Protein AF-A0A929BTU4-F1 (afdb_monomer)

Structure (mmCIF, N/CA/C/O backbone):
data_AF-A0A929BTU4-F1
#
_entry.id   AF-A0A929BTU4-F1
#
loop_
_atom_site.group_PDB
_atom_site.id
_atom_site.type_symbol
_atom_site.label_atom_id
_atom_site.label_alt_id
_at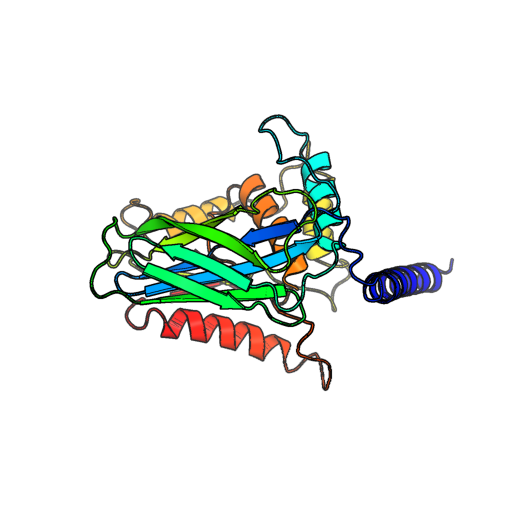om_site.label_comp_id
_atom_site.label_asym_id
_atom_site.label_entity_id
_atom_site.label_seq_id
_atom_site.pdbx_PDB_ins_code
_atom_site.Cartn_x
_atom_site.Cartn_y
_atom_site.Cartn_z
_atom_site.occupancy
_atom_site.B_iso_or_equiv
_atom_site.auth_seq_id
_atom_site.auth_comp_id
_atom_site.auth_asym_id
_atom_site.auth_atom_id
_atom_site.pdbx_PDB_model_num
ATOM 1 N N . MET A 1 1 ? -11.905 -39.394 -21.118 1.00 39.94 1 MET A N 1
ATOM 2 C CA . MET A 1 1 ? -11.185 -38.428 -21.973 1.00 39.94 1 MET A CA 1
ATOM 3 C C . MET A 1 1 ? -10.274 -37.599 -21.092 1.00 39.94 1 MET A C 1
ATOM 5 O O . MET A 1 1 ? -10.611 -37.348 -19.943 1.00 39.94 1 MET A O 1
ATOM 9 N N . ASP A 1 2 ? -9.083 -37.327 -21.602 1.00 37.84 2 ASP A N 1
ATOM 10 C CA . ASP A 1 2 ? -7.831 -37.136 -20.867 1.00 37.84 2 ASP A CA 1
ATOM 11 C C . ASP A 1 2 ? -7.658 -35.695 -20.347 1.00 37.84 2 ASP A C 1
ATOM 13 O O . ASP A 1 2 ? -6.734 -34.974 -20.719 1.00 37.84 2 ASP A O 1
ATOM 17 N N . TRP A 1 3 ? -8.584 -35.278 -19.476 1.00 34.56 3 TRP A N 1
ATOM 18 C CA . TRP A 1 3 ? -8.618 -33.967 -18.805 1.00 34.56 3 TRP A CA 1
ATOM 19 C C . TRP A 1 3 ? -7.287 -33.637 -18.115 1.00 34.56 3 TRP A C 1
ATOM 21 O O . TRP A 1 3 ? -6.888 -32.479 -18.039 1.00 34.56 3 TRP A O 1
ATOM 31 N N . GLN A 1 4 ? -6.569 -34.656 -17.622 1.00 32.44 4 GLN A N 1
ATOM 32 C CA . GLN A 1 4 ? -5.323 -34.463 -16.876 1.00 32.44 4 GLN A CA 1
ATOM 33 C C . GLN A 1 4 ? -4.203 -34.000 -17.810 1.00 32.44 4 GLN A C 1
ATOM 35 O O . GLN A 1 4 ? -3.362 -33.203 -17.402 1.00 32.44 4 GLN A O 1
ATOM 40 N N . ARG A 1 5 ? -4.234 -34.416 -19.084 1.00 33.44 5 ARG A N 1
ATOM 41 C CA . ARG A 1 5 ? -3.307 -33.936 -20.115 1.00 33.44 5 ARG A CA 1
ATOM 42 C C . ARG A 1 5 ? -3.679 -32.563 -20.665 1.00 33.44 5 ARG A C 1
ATOM 44 O O . ARG A 1 5 ? -2.774 -31.834 -21.050 1.00 33.44 5 ARG A O 1
ATOM 51 N N . GLU A 1 6 ? -4.955 -32.185 -20.695 1.00 35.09 6 GLU A N 1
ATOM 52 C CA . GLU A 1 6 ? -5.368 -30.814 -21.049 1.00 35.09 6 GLU A CA 1
ATOM 53 C C . GLU A 1 6 ? -5.000 -29.811 -19.952 1.00 35.09 6 GLU A C 1
ATOM 55 O O . GLU A 1 6 ? -4.456 -28.752 -20.256 1.00 35.09 6 GLU A O 1
ATOM 60 N N . VAL A 1 7 ? -5.191 -30.174 -18.680 1.00 32.91 7 VAL A N 1
ATOM 61 C CA . VAL A 1 7 ? -4.788 -29.353 -17.527 1.00 32.91 7 VAL A CA 1
ATOM 62 C C . VAL A 1 7 ? -3.263 -29.252 -17.420 1.00 32.91 7 VAL A C 1
ATOM 64 O O . VAL A 1 7 ? -2.762 -28.149 -17.240 1.00 32.91 7 VAL A O 1
ATOM 67 N N . ALA A 1 8 ? -2.520 -30.348 -17.624 1.00 31.20 8 ALA A N 1
ATOM 68 C CA . ALA A 1 8 ? -1.053 -30.326 -17.632 1.00 31.20 8 ALA A CA 1
ATOM 69 C C . ALA A 1 8 ? -0.465 -29.525 -18.811 1.00 31.20 8 ALA A C 1
ATOM 71 O O . ALA A 1 8 ? 0.562 -28.868 -18.660 1.00 31.20 8 ALA A O 1
ATOM 72 N N . ARG A 1 9 ? -1.116 -29.535 -19.985 1.00 29.97 9 ARG A N 1
ATOM 73 C CA . ARG A 1 9 ? -0.728 -28.673 -21.116 1.00 29.97 9 ARG A CA 1
ATOM 74 C C . ARG A 1 9 ? -1.028 -27.202 -20.850 1.00 29.97 9 ARG A C 1
ATOM 76 O O . ARG A 1 9 ? -0.273 -26.361 -21.311 1.00 29.97 9 ARG A O 1
ATOM 83 N N . LEU A 1 10 ? -2.097 -26.889 -20.119 1.00 34.00 10 LEU A N 1
ATOM 84 C CA . LEU A 1 10 ? -2.449 -25.519 -19.736 1.00 34.00 10 LEU A CA 1
ATOM 85 C C . LEU A 1 10 ? -1.534 -24.969 -18.635 1.00 34.00 10 LEU A C 1
ATOM 87 O O . LEU A 1 10 ? -1.164 -23.804 -18.708 1.00 34.00 10 LEU A O 1
ATOM 91 N N . THR A 1 11 ? -1.122 -25.785 -17.660 1.00 30.11 11 THR A N 1
ATOM 92 C CA . THR A 1 11 ? -0.131 -25.376 -16.648 1.00 30.11 11 THR A CA 1
ATOM 93 C C . THR A 1 11 ? 1.252 -25.195 -17.260 1.00 30.11 11 THR A C 1
ATOM 95 O O . THR A 1 11 ? 1.875 -24.173 -17.001 1.00 30.11 11 THR A O 1
ATOM 98 N N . HIS A 1 12 ? 1.682 -26.100 -18.148 1.00 30.94 12 HIS A N 1
ATOM 99 C CA . HIS A 1 12 ? 2.914 -25.904 -18.915 1.00 30.94 12 HIS A CA 1
ATOM 100 C C . HIS A 1 12 ? 2.821 -24.716 -19.871 1.00 30.94 12 HIS A C 1
ATOM 102 O O . HIS A 1 12 ? 3.800 -24.006 -20.011 1.00 30.94 12 HIS A O 1
ATOM 108 N N . ALA A 1 13 ? 1.666 -24.444 -20.484 1.00 35.12 13 ALA A N 1
ATOM 109 C CA . ALA A 1 13 ? 1.504 -23.265 -21.331 1.00 35.12 13 ALA A CA 1
ATOM 110 C C . ALA A 1 13 ? 1.591 -21.968 -20.521 1.00 35.12 13 ALA A C 1
ATOM 112 O O . ALA A 1 13 ? 2.191 -21.016 -20.992 1.00 35.12 13 ALA A O 1
ATOM 113 N N . VAL A 1 14 ? 1.033 -21.918 -19.307 1.00 36.78 14 VAL A N 1
ATOM 114 C CA . VAL A 1 14 ? 1.149 -20.742 -18.432 1.00 36.78 14 VAL A CA 1
ATOM 115 C C . VAL A 1 14 ? 2.584 -20.596 -17.921 1.00 36.78 14 VAL A C 1
ATOM 117 O O . VAL A 1 14 ? 3.138 -19.516 -18.062 1.00 36.78 14 VAL A O 1
ATOM 120 N N . GLU A 1 15 ? 3.232 -21.657 -17.434 1.00 33.44 15 GLU A N 1
ATOM 121 C CA . GLU A 1 15 ? 4.648 -21.610 -17.026 1.00 33.44 15 GLU A CA 1
ATOM 122 C C . GLU A 1 15 ? 5.591 -21.267 -18.196 1.00 33.44 15 GLU A C 1
ATOM 124 O O . GLU A 1 15 ? 6.471 -20.431 -18.032 1.00 33.44 15 GLU A O 1
ATOM 129 N N . GLU A 1 16 ? 5.371 -21.805 -19.401 1.00 34.97 16 GLU A N 1
ATOM 130 C CA . GLU A 1 16 ? 6.142 -21.452 -20.604 1.00 34.97 16 GLU A CA 1
ATOM 131 C C . GLU A 1 16 ? 5.860 -20.023 -21.083 1.00 34.97 16 GLU A C 1
ATOM 133 O O . GLU A 1 16 ? 6.760 -19.372 -21.608 1.00 34.97 16 GLU A O 1
ATOM 138 N N . ILE A 1 17 ? 4.638 -19.505 -20.917 1.00 39.44 17 ILE A N 1
ATOM 139 C CA . ILE A 1 17 ? 4.317 -18.096 -21.186 1.00 39.44 17 ILE A CA 1
ATOM 140 C C . ILE A 1 17 ? 5.054 -17.206 -20.174 1.00 39.44 17 ILE A C 1
ATOM 142 O O . ILE A 1 17 ? 5.719 -16.260 -20.587 1.00 39.44 17 ILE A O 1
ATOM 146 N N . PHE A 1 18 ? 5.033 -17.552 -18.885 1.00 36.84 18 PHE A N 1
ATOM 147 C CA . PHE A 1 18 ? 5.757 -16.847 -17.822 1.00 36.84 18 PHE A CA 1
ATOM 148 C C . PHE A 1 18 ? 7.281 -16.851 -18.038 1.00 36.84 18 PHE A C 1
ATOM 150 O O . PHE A 1 18 ? 7.910 -15.793 -17.984 1.00 36.84 18 PHE A O 1
ATOM 157 N N . ASP A 1 19 ? 7.879 -18.002 -18.353 1.00 35.59 19 ASP A N 1
ATOM 158 C CA . ASP A 1 19 ? 9.324 -18.121 -18.590 1.00 35.59 19 ASP A CA 1
ATOM 159 C C . ASP A 1 19 ? 9.765 -17.421 -19.885 1.00 35.59 19 ASP A C 1
ATOM 161 O O . ASP A 1 19 ? 10.875 -16.893 -19.967 1.00 35.59 19 ASP A O 1
ATOM 165 N N . ARG A 1 20 ? 8.897 -17.358 -20.904 1.00 37.28 20 ARG A N 1
ATOM 166 C CA . ARG A 1 20 ? 9.196 -16.690 -22.182 1.00 37.28 20 ARG A CA 1
ATOM 167 C C . ARG A 1 20 ? 8.993 -15.173 -22.129 1.00 37.28 20 ARG A C 1
ATOM 169 O O . ARG A 1 20 ? 9.625 -14.466 -22.914 1.00 37.28 20 ARG A O 1
ATOM 176 N N . ILE A 1 21 ? 8.152 -14.681 -21.217 1.00 43.28 21 ILE A N 1
ATOM 177 C CA . ILE A 1 21 ? 7.975 -13.250 -20.920 1.00 43.28 21 ILE A CA 1
ATOM 178 C C . ILE A 1 21 ? 9.173 -12.725 -20.115 1.00 43.28 21 ILE A C 1
ATOM 180 O O . ILE A 1 21 ? 9.736 -11.695 -20.471 1.00 43.28 21 ILE A O 1
ATOM 184 N N . LYS A 1 22 ? 9.662 -13.491 -19.129 1.00 40.97 22 LYS A N 1
ATOM 185 C CA . LYS A 1 22 ? 10.739 -13.086 -18.203 1.00 40.97 22 LYS A CA 1
ATOM 186 C C . LYS A 1 22 ? 12.104 -12.781 -18.853 1.00 40.97 22 LYS A C 1
ATOM 188 O O . LYS A 1 22 ? 12.965 -12.183 -18.217 1.00 40.97 22 LYS A O 1
ATOM 193 N N . TYR A 1 23 ? 12.321 -13.184 -20.109 1.00 37.66 23 TYR A N 1
ATOM 194 C CA . TYR A 1 23 ? 13.585 -12.998 -20.841 1.00 37.66 23 TYR A CA 1
ATOM 195 C C . TYR A 1 23 ? 13.480 -12.076 -22.065 1.00 37.66 23 TYR A C 1
ATOM 197 O O . TYR A 1 23 ? 14.334 -12.126 -22.957 1.00 37.66 23 TYR A O 1
ATOM 205 N N . ARG A 1 24 ? 12.466 -11.206 -22.136 1.00 44.03 24 ARG A N 1
ATOM 206 C CA . ARG A 1 24 ? 12.510 -10.090 -23.085 1.00 44.03 24 ARG A CA 1
ATOM 207 C C . ARG A 1 24 ? 13.392 -8.983 -22.520 1.00 44.03 24 ARG A C 1
ATOM 209 O O . ARG A 1 24 ? 13.097 -8.396 -21.492 1.00 44.03 24 ARG A O 1
ATOM 216 N N . GLN A 1 25 ? 14.507 -8.720 -23.202 1.00 42.78 25 GLN A N 1
ATOM 217 C CA . GLN A 1 25 ? 15.313 -7.536 -22.924 1.00 42.78 25 GLN A CA 1
ATOM 218 C C . GLN A 1 25 ? 14.436 -6.287 -23.067 1.00 42.78 25 GLN A C 1
ATOM 220 O O . GLN A 1 25 ? 13.762 -6.134 -24.090 1.00 42.78 25 GLN A O 1
ATOM 225 N N . VAL A 1 26 ? 14.495 -5.421 -22.050 1.00 47.78 26 VAL A N 1
ATOM 226 C CA . VAL A 1 26 ? 14.033 -4.027 -22.072 1.00 47.78 26 VAL A CA 1
ATOM 227 C C . VAL A 1 26 ? 14.576 -3.388 -23.345 1.00 47.78 26 VAL A C 1
ATOM 229 O O . VAL A 1 26 ? 15.759 -3.060 -23.457 1.00 47.78 26 VAL A O 1
ATOM 232 N N . ASN A 1 27 ? 13.719 -3.271 -24.350 1.00 51.19 27 ASN A N 1
ATOM 233 C CA . ASN A 1 27 ? 14.018 -2.519 -25.552 1.00 51.19 27 ASN A CA 1
ATOM 234 C C . ASN A 1 27 ? 13.408 -1.149 -25.290 1.00 51.19 27 ASN A C 1
ATOM 236 O O . ASN A 1 27 ? 12.187 -1.035 -25.302 1.00 51.19 27 ASN A O 1
ATOM 240 N N . GLY A 1 28 ? 14.248 -0.137 -25.037 1.00 54.25 28 GLY A N 1
ATOM 241 C CA . GLY A 1 28 ? 13.879 1.225 -24.605 1.00 54.25 28 GLY A CA 1
ATOM 242 C C . GLY A 1 28 ? 13.034 2.061 -25.584 1.00 54.25 28 GLY A C 1
ATOM 243 O O . GLY A 1 28 ? 13.208 3.275 -25.688 1.00 54.25 28 GLY A O 1
ATOM 244 N N . THR A 1 29 ? 12.151 1.416 -26.343 1.00 60.34 29 THR A N 1
ATOM 245 C CA . THR A 1 29 ? 11.174 1.986 -27.266 1.00 60.34 29 THR A CA 1
ATOM 246 C C . THR A 1 29 ? 9.752 1.990 -26.707 1.00 60.34 29 THR A C 1
ATOM 248 O O . THR A 1 29 ? 8.900 2.662 -27.288 1.00 60.34 29 THR A O 1
ATOM 251 N N . LYS A 1 30 ? 9.468 1.267 -25.614 1.00 71.00 30 LYS A N 1
ATOM 252 C CA . LYS A 1 30 ? 8.146 1.290 -24.974 1.00 71.00 30 LYS A CA 1
ATOM 253 C C . LYS A 1 30 ? 8.018 2.468 -23.992 1.00 71.00 30 LYS A C 1
ATOM 255 O O . LYS A 1 30 ? 9.013 2.826 -23.358 1.00 71.00 30 LYS A O 1
ATOM 260 N N . PRO A 1 31 ? 6.829 3.096 -23.876 1.00 79.06 31 PRO A N 1
ATOM 261 C CA . PRO A 1 31 ? 6.578 4.097 -22.840 1.00 79.06 31 PRO A CA 1
ATOM 262 C C . PRO A 1 31 ? 6.775 3.483 -21.451 1.00 79.06 31 PRO A C 1
ATOM 264 O O . PRO A 1 31 ? 6.679 2.273 -21.293 1.00 79.06 31 PRO A O 1
ATOM 267 N N . LEU A 1 32 ? 7.070 4.299 -20.442 1.00 85.62 32 LEU A N 1
ATOM 268 C CA . LEU A 1 32 ? 7.258 3.840 -19.063 1.00 85.62 32 LEU A CA 1
ATOM 269 C C . LEU A 1 32 ? 6.134 4.385 -18.188 1.00 85.62 32 LEU A C 1
ATOM 271 O O . LEU A 1 32 ? 5.620 5.475 -18.437 1.00 85.62 32 LEU A O 1
ATOM 275 N N . THR A 1 33 ? 5.765 3.645 -17.148 1.00 87.75 33 THR A N 1
ATOM 276 C CA . THR A 1 33 ? 4.729 4.060 -16.202 1.00 87.75 33 THR A CA 1
ATOM 277 C C . THR A 1 33 ? 5.140 3.778 -14.763 1.00 87.75 33 THR A C 1
ATOM 279 O O . THR A 1 33 ? 5.855 2.816 -14.482 1.00 87.75 33 THR A O 1
ATOM 282 N N . ILE A 1 34 ? 4.677 4.631 -13.848 1.00 89.94 34 ILE A N 1
ATOM 283 C CA . ILE A 1 34 ? 4.788 4.431 -12.404 1.00 89.94 34 ILE A CA 1
ATOM 284 C C . ILE A 1 34 ? 3.408 4.003 -11.906 1.00 89.94 34 ILE A C 1
ATOM 286 O O . ILE A 1 34 ? 2.436 4.742 -12.060 1.00 89.94 34 ILE A O 1
ATOM 290 N N . ILE A 1 35 ? 3.331 2.832 -11.279 1.00 89.31 35 ILE A N 1
ATOM 291 C CA . ILE A 1 35 ? 2.129 2.320 -10.621 1.00 89.31 35 ILE A CA 1
ATOM 292 C C . ILE A 1 35 ? 2.320 2.456 -9.109 1.00 89.31 35 ILE A C 1
ATOM 294 O O . ILE A 1 35 ? 2.969 1.607 -8.493 1.00 89.31 35 ILE A O 1
ATOM 298 N N . PRO A 1 36 ? 1.799 3.523 -8.482 1.00 92.31 36 PRO A N 1
ATOM 299 C CA . PRO A 1 36 ? 1.784 3.615 -7.035 1.00 92.31 36 PRO A CA 1
ATOM 300 C C . PRO A 1 36 ? 0.722 2.686 -6.448 1.00 92.31 36 PRO A C 1
ATOM 302 O O . PRO A 1 36 ? -0.425 2.653 -6.896 1.00 92.31 36 PRO A O 1
ATOM 305 N N . TYR A 1 37 ? 1.094 1.981 -5.390 1.00 92.50 37 TYR A N 1
ATOM 306 C CA . TYR A 1 37 ? 0.158 1.265 -4.539 1.00 92.50 37 TYR A CA 1
ATOM 307 C C . TYR A 1 37 ? -0.307 2.180 -3.412 1.00 92.50 37 TYR A C 1
ATOM 309 O O . TYR A 1 37 ? 0.378 3.128 -3.035 1.00 92.50 37 TYR A O 1
ATOM 317 N N . LEU A 1 38 ? -1.477 1.887 -2.853 1.00 94.69 38 LEU A N 1
ATOM 318 C CA . LEU A 1 38 ? -1.969 2.591 -1.680 1.00 94.69 38 LEU A CA 1
ATOM 319 C C . LEU A 1 38 ? -1.016 2.428 -0.498 1.00 94.69 38 LEU A C 1
ATOM 321 O O . LEU A 1 38 ? -0.787 1.317 -0.015 1.00 94.69 38 LEU A O 1
ATOM 325 N N . GLY A 1 39 ? -0.508 3.561 -0.034 1.00 95.12 39 GLY A N 1
ATOM 326 C CA . GLY A 1 39 ? 0.287 3.691 1.171 1.00 95.12 39 GLY A CA 1
ATOM 327 C C . GLY A 1 39 ? -0.565 3.921 2.411 1.00 95.12 39 GLY A C 1
ATOM 328 O O . GLY A 1 39 ? -1.797 3.975 2.362 1.00 95.12 39 GLY A O 1
ATOM 329 N N . PHE A 1 40 ? 0.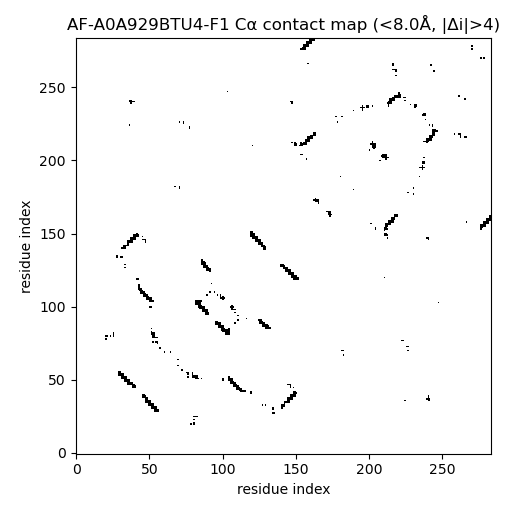111 4.107 3.532 1.00 95.56 40 PHE A N 1
ATOM 330 C CA . PHE A 1 40 ? -0.505 4.429 4.811 1.00 95.56 40 PHE A CA 1
ATOM 331 C C . PHE A 1 40 ? 0.455 5.236 5.678 1.00 95.56 40 PHE A C 1
ATOM 333 O O . PHE A 1 40 ? 1.655 5.283 5.416 1.00 95.56 40 PHE A O 1
ATOM 340 N N . GLY A 1 41 ? -0.070 5.874 6.711 1.00 94.19 41 GLY A N 1
ATOM 341 C CA . GLY A 1 41 ? 0.717 6.718 7.591 1.00 94.19 41 GLY A CA 1
ATOM 342 C C . GLY A 1 41 ? -0.016 7.101 8.864 1.00 94.19 41 GLY A C 1
ATOM 343 O O . GLY A 1 41 ? -1.155 6.693 9.092 1.00 94.19 41 GLY A O 1
ATOM 344 N N . SER A 1 42 ? 0.652 7.917 9.665 1.00 91.81 42 SER A N 1
ATOM 345 C CA . SER A 1 42 ? 0.125 8.579 10.856 1.00 91.81 42 SER A CA 1
ATOM 346 C C . SER A 1 42 ? 0.435 10.081 10.792 1.00 91.81 42 SER A C 1
ATOM 348 O O . SER A 1 42 ? 0.875 10.600 9.763 1.00 91.81 42 SER A O 1
ATOM 350 N N . ALA A 1 43 ? 0.246 10.781 11.909 1.00 89.12 43 ALA A N 1
ATOM 351 C CA . ALA A 1 43 ? 0.676 12.164 12.087 1.00 89.12 43 ALA A CA 1
ATOM 352 C C . ALA A 1 43 ? 2.203 12.375 12.015 1.00 89.12 43 ALA A C 1
ATOM 354 O O . ALA A 1 43 ? 2.639 13.520 11.917 1.00 89.12 43 ALA A O 1
ATOM 355 N N . GLU A 1 44 ? 3.000 11.300 12.040 1.00 90.00 44 GLU A N 1
ATOM 356 C CA . GLU A 1 44 ? 4.470 11.356 12.118 1.00 90.00 44 GLU A CA 1
ATOM 357 C C . GLU A 1 44 ? 5.172 10.723 10.909 1.00 90.00 44 GLU A C 1
ATOM 359 O O . GLU A 1 44 ? 6.375 10.909 10.683 1.00 90.00 44 GLU A O 1
ATOM 364 N N . PHE A 1 45 ? 4.446 9.920 10.129 1.00 92.94 45 PHE A N 1
ATOM 365 C CA . PHE A 1 45 ? 5.034 9.219 9.001 1.00 92.94 45 PHE A CA 1
ATOM 366 C C . PHE A 1 45 ? 4.060 8.922 7.869 1.00 92.94 45 PHE A C 1
ATOM 368 O O . PHE A 1 45 ? 2.853 8.833 8.065 1.00 92.94 45 PHE A O 1
ATOM 375 N N . LEU A 1 46 ? 4.614 8.696 6.677 1.00 94.44 46 LEU A N 1
ATOM 376 C CA . LEU A 1 46 ? 3.888 8.204 5.510 1.00 94.44 46 LEU A CA 1
ATOM 377 C C . LEU A 1 46 ? 4.765 7.198 4.767 1.00 94.44 46 LEU A C 1
ATOM 379 O O . LEU A 1 46 ? 5.857 7.535 4.315 1.00 94.44 46 LEU A O 1
ATOM 383 N N . ASP A 1 47 ? 4.265 5.978 4.614 1.00 94.88 47 ASP A N 1
ATOM 384 C CA . ASP A 1 47 ? 4.894 4.909 3.849 1.00 94.88 47 ASP A CA 1
ATOM 385 C C . ASP A 1 47 ? 4.102 4.663 2.556 1.00 94.88 47 ASP A C 1
ATOM 387 O O . ASP A 1 47 ? 2.892 4.430 2.577 1.00 94.88 47 ASP A O 1
ATOM 391 N N . LEU A 1 48 ? 4.795 4.670 1.417 1.00 94.94 48 LEU A N 1
ATOM 392 C CA . LEU A 1 48 ? 4.225 4.398 0.099 1.00 94.94 48 LEU A CA 1
ATOM 393 C C . LEU A 1 48 ? 5.096 3.379 -0.640 1.00 94.94 48 LEU A C 1
ATOM 395 O O . LEU A 1 48 ? 6.326 3.412 -0.571 1.00 94.94 48 LEU A O 1
ATOM 399 N N . LYS A 1 49 ? 4.450 2.475 -1.372 1.00 93.56 49 LYS A N 1
ATOM 400 C CA . LYS A 1 49 ? 5.106 1.532 -2.280 1.00 93.56 49 LYS A CA 1
ATOM 401 C C . LYS A 1 49 ? 4.578 1.725 -3.691 1.00 93.56 49 LYS A C 1
ATOM 403 O O . LYS A 1 49 ? 3.480 2.240 -3.884 1.00 93.56 49 LYS A O 1
ATOM 408 N N . GLY A 1 50 ? 5.329 1.263 -4.672 1.00 91.31 50 GLY A N 1
ATOM 409 C CA . GLY A 1 50 ? 4.863 1.199 -6.046 1.00 91.31 50 GLY A CA 1
ATOM 410 C C . GLY A 1 50 ? 5.822 0.416 -6.917 1.00 91.31 50 GLY A C 1
ATOM 411 O O . GLY A 1 50 ? 6.753 -0.220 -6.419 1.00 91.31 50 GLY A O 1
ATOM 412 N N . ARG A 1 51 ? 5.575 0.461 -8.222 1.00 89.88 51 ARG A N 1
ATOM 413 C CA . ARG A 1 51 ? 6.372 -0.240 -9.222 1.00 89.88 51 ARG A CA 1
ATOM 414 C C . ARG A 1 51 ? 6.549 0.586 -10.490 1.00 89.88 51 ARG A C 1
ATOM 416 O O . ARG A 1 51 ? 5.650 1.339 -10.858 1.00 89.88 51 ARG A O 1
ATOM 423 N N . VAL A 1 52 ? 7.684 0.435 -11.163 1.00 89.69 52 VAL A N 1
ATOM 424 C CA . VAL A 1 52 ? 7.954 1.010 -12.487 1.00 89.69 52 VAL A CA 1
ATOM 425 C C . VAL A 1 52 ? 7.952 -0.098 -13.530 1.00 89.69 52 VAL A C 1
ATOM 427 O O . VAL A 1 52 ? 8.622 -1.116 -13.361 1.00 89.69 52 VAL A O 1
ATOM 430 N N . LEU A 1 53 ? 7.183 0.101 -14.598 1.00 86.12 53 LEU A N 1
ATOM 431 C CA . LEU A 1 53 ? 6.942 -0.895 -15.643 1.00 86.12 53 LEU A CA 1
ATOM 432 C C . LEU A 1 53 ? 7.051 -0.259 -17.032 1.00 86.12 53 LEU A C 1
ATOM 434 O O . LEU A 1 53 ? 6.784 0.936 -17.199 1.00 86.12 53 LEU A O 1
ATOM 438 N N . GLU A 1 54 ? 7.394 -1.061 -18.041 1.00 82.12 54 GLU A N 1
ATOM 439 C CA . GLU A 1 54 ? 7.198 -0.674 -19.438 1.00 82.12 54 GLU A CA 1
ATOM 440 C C . GLU A 1 54 ? 5.697 -0.694 -19.767 1.00 82.12 54 GLU A C 1
ATOM 442 O O . GLU A 1 54 ? 5.048 -1.740 -19.785 1.00 82.12 54 GLU A O 1
ATOM 447 N N . ASP A 1 55 ? 5.123 0.463 -20.073 1.00 69.06 55 ASP A N 1
ATOM 448 C CA . ASP A 1 55 ? 3.769 0.560 -20.592 1.00 69.06 55 ASP A CA 1
ATOM 449 C C . ASP A 1 55 ? 3.698 -0.074 -21.993 1.00 69.06 55 ASP A C 1
ATOM 451 O O . ASP A 1 55 ? 4.398 0.294 -22.938 1.00 69.06 55 ASP A O 1
ATOM 455 N N . SER A 1 56 ? 2.800 -1.042 -22.154 1.00 54.88 56 SER A N 1
ATOM 456 C CA . SER A 1 56 ? 2.519 -1.694 -23.435 1.00 54.88 56 SER A CA 1
ATOM 457 C C . SER A 1 56 ? 1.656 -0.830 -24.379 1.00 54.88 56 SER A C 1
ATOM 459 O O . SER A 1 56 ? 1.151 -1.329 -25.388 1.00 54.88 56 SER A O 1
ATOM 461 N N . GLY A 1 57 ? 1.523 0.473 -24.095 1.00 49.44 57 GLY A N 1
ATOM 462 C CA . GLY A 1 57 ? 0.844 1.468 -24.928 1.00 49.44 57 GLY A CA 1
ATOM 463 C C . GLY A 1 57 ? -0.612 1.689 -24.525 1.00 49.44 57 GLY A C 1
ATOM 464 O O . GLY A 1 57 ? -1.501 1.734 -25.384 1.00 49.44 57 GLY A O 1
ATOM 465 N N . ILE A 1 58 ? -0.880 1.789 -23.224 1.00 45.94 58 ILE A N 1
ATOM 466 C CA . ILE A 1 58 ? -2.231 1.840 -22.673 1.00 45.94 58 ILE A CA 1
ATOM 467 C C . ILE A 1 58 ? -2.632 3.295 -22.412 1.00 45.94 58 ILE A C 1
ATOM 469 O O . ILE A 1 58 ? -2.092 3.980 -21.550 1.00 45.94 58 ILE A O 1
ATOM 473 N N . LYS A 1 59 ? -3.651 3.770 -23.135 1.00 37.69 59 LYS A N 1
ATOM 474 C CA . LYS A 1 59 ? -4.273 5.072 -22.853 1.00 37.69 59 LYS A CA 1
ATOM 475 C C . LYS A 1 59 ? -4.886 5.061 -21.443 1.00 37.69 59 LYS A C 1
ATOM 477 O O . LYS A 1 59 ? -5.515 4.060 -21.094 1.00 37.69 59 LYS A O 1
ATOM 482 N N . PRO A 1 60 ? -4.764 6.151 -20.661 1.00 38.34 60 PRO A N 1
ATOM 483 C CA . PRO A 1 60 ? -5.428 6.254 -19.368 1.00 38.34 60 PRO A CA 1
ATOM 484 C C . PRO A 1 60 ? -6.936 6.056 -19.540 1.00 38.34 60 PRO A C 1
ATOM 486 O O . PRO A 1 60 ? -7.540 6.606 -20.468 1.00 38.34 60 PRO A O 1
ATOM 489 N N . SER A 1 61 ? -7.510 5.235 -18.663 1.00 35.38 61 SER A N 1
ATOM 490 C CA . SER A 1 61 ? -8.925 4.879 -18.652 1.00 35.38 61 SER A CA 1
ATOM 491 C C . SER A 1 61 ? -9.779 6.147 -18.601 1.00 35.38 61 SER A C 1
ATOM 493 O O . SER A 1 61 ? -9.570 7.012 -17.750 1.00 35.38 61 SER A O 1
ATOM 495 N N . ARG A 1 62 ? -10.744 6.282 -19.512 1.00 34.16 62 ARG A N 1
ATOM 496 C CA . ARG A 1 62 ? -11.799 7.299 -19.405 1.00 34.16 62 ARG A CA 1
ATOM 497 C C . ARG A 1 62 ? -12.928 6.727 -18.551 1.00 34.16 62 ARG A C 1
ATOM 499 O O . ARG A 1 62 ? -13.204 5.536 -18.639 1.00 34.16 62 ARG A O 1
ATOM 506 N N . GLU A 1 63 ? -13.669 7.571 -17.831 1.00 40.94 63 GLU A N 1
ATOM 507 C CA . GLU A 1 63 ? -14.874 7.186 -17.054 1.00 40.94 63 GLU A CA 1
ATOM 508 C C . GLU A 1 63 ? -15.969 6.466 -17.883 1.00 40.94 63 GLU A C 1
ATOM 510 O O . GLU A 1 63 ? -16.964 5.992 -17.345 1.00 40.94 63 GLU A O 1
ATOM 515 N N . THR A 1 64 ? -15.796 6.367 -19.205 1.00 38.91 64 THR A N 1
ATOM 516 C CA . THR A 1 64 ? -16.711 5.729 -20.164 1.00 38.91 64 THR A CA 1
ATOM 517 C C . THR A 1 64 ? -16.182 4.417 -20.755 1.00 38.91 64 THR A C 1
ATOM 519 O O . THR A 1 64 ? -16.855 3.813 -21.596 1.00 38.91 64 THR A O 1
ATOM 522 N N . ASP A 1 65 ? -14.995 3.952 -20.351 1.00 44.28 65 ASP A N 1
ATOM 523 C CA . ASP A 1 65 ? -14.441 2.703 -20.865 1.00 44.28 65 ASP A CA 1
ATOM 524 C C . ASP A 1 65 ? -15.185 1.488 -20.297 1.00 44.28 65 ASP A C 1
ATOM 526 O O . ASP A 1 65 ? -15.463 1.375 -19.105 1.00 44.28 65 ASP A O 1
ATOM 530 N N . ARG A 1 66 ? -15.524 0.539 -21.179 1.00 56.22 66 ARG A N 1
ATOM 531 C CA . ARG A 1 66 ? -16.144 -0.731 -20.782 1.00 56.22 66 ARG A CA 1
ATOM 532 C C . ARG A 1 66 ? -15.201 -1.459 -19.819 1.00 56.22 66 ARG A C 1
ATOM 534 O O . ARG A 1 66 ? -14.031 -1.621 -20.148 1.00 56.22 66 ARG A O 1
ATOM 541 N N . ILE A 1 67 ? -15.732 -1.977 -18.709 1.00 54.97 67 ILE A N 1
ATOM 542 C CA . ILE A 1 67 ? -15.020 -2.754 -17.668 1.00 54.97 67 ILE A CA 1
ATOM 543 C C . ILE A 1 67 ? -14.071 -3.812 -18.275 1.00 54.97 67 ILE A C 1
ATOM 545 O O . ILE A 1 67 ? -12.954 -4.006 -17.811 1.00 54.97 67 ILE A O 1
ATOM 549 N N . TRP A 1 68 ? -14.456 -4.422 -19.401 1.00 51.91 68 TRP A N 1
ATOM 550 C CA . TRP A 1 68 ? -13.623 -5.343 -20.185 1.00 51.91 68 TRP A CA 1
ATOM 551 C C . TRP A 1 68 ? -12.313 -4.757 -20.726 1.00 51.91 68 TRP A C 1
ATOM 553 O O . TRP A 1 68 ? -11.295 -5.443 -20.718 1.00 51.91 68 TRP A O 1
ATOM 563 N N . ASN A 1 69 ? -12.327 -3.516 -21.215 1.00 58.44 69 ASN A N 1
ATOM 564 C CA . ASN A 1 69 ? -11.121 -2.837 -21.688 1.00 58.44 69 ASN A CA 1
ATOM 565 C C . ASN A 1 69 ? -10.194 -2.520 -20.509 1.00 58.44 69 ASN A C 1
ATOM 567 O O . ASN A 1 69 ? -8.986 -2.686 -20.642 1.00 58.44 69 ASN A O 1
ATOM 571 N N . ASN A 1 70 ? -10.756 -2.133 -19.356 1.00 60.78 70 ASN A N 1
ATOM 572 C CA . ASN A 1 70 ? -9.991 -1.906 -18.130 1.00 60.78 70 ASN A CA 1
ATOM 573 C C . ASN A 1 70 ? -9.322 -3.210 -17.661 1.00 60.78 70 ASN A C 1
ATOM 575 O O . ASN A 1 70 ? -8.106 -3.257 -17.513 1.00 60.78 70 ASN A O 1
ATOM 579 N N . LEU A 1 71 ? -10.077 -4.312 -17.589 1.00 58.78 71 LEU A N 1
ATOM 580 C CA . LEU A 1 71 ? -9.560 -5.637 -17.219 1.00 58.78 71 LEU A CA 1
ATOM 581 C C . LEU A 1 71 ? -8.505 -6.175 -18.190 1.00 58.78 71 LEU A C 1
ATOM 583 O O . LEU A 1 71 ? -7.509 -6.753 -17.760 1.00 58.78 71 LEU A O 1
ATOM 587 N N . LEU A 1 72 ? -8.689 -5.978 -19.498 1.00 58.78 72 LEU A N 1
ATOM 588 C CA . LEU A 1 72 ? -7.691 -6.373 -20.493 1.00 58.78 72 LEU A CA 1
ATOM 589 C C . LEU A 1 72 ? -6.410 -5.538 -20.362 1.00 58.78 72 LEU A C 1
ATOM 591 O O . LEU A 1 72 ? -5.315 -6.073 -20.510 1.00 58.78 72 LEU A O 1
ATOM 595 N N . ASN A 1 73 ? -6.533 -4.243 -20.068 1.00 60.75 73 ASN A N 1
ATOM 596 C CA . ASN A 1 73 ? -5.391 -3.373 -19.801 1.00 60.75 73 ASN A CA 1
ATOM 597 C C . ASN A 1 73 ? -4.663 -3.780 -18.511 1.00 60.75 73 ASN A C 1
ATOM 599 O O . ASN A 1 73 ? -3.437 -3.827 -18.504 1.00 60.75 73 ASN A O 1
ATOM 603 N N . MET A 1 74 ? -5.390 -4.157 -17.457 1.00 63.34 74 MET A N 1
ATOM 604 C CA . MET A 1 74 ? -4.813 -4.698 -16.220 1.00 63.34 74 MET A CA 1
ATOM 605 C C . MET A 1 74 ? -4.081 -6.020 -16.474 1.00 63.34 74 MET A C 1
ATOM 607 O O . MET A 1 74 ? -2.968 -6.204 -15.998 1.00 63.34 74 MET A O 1
ATOM 611 N N . TYR A 1 75 ? -4.648 -6.914 -17.292 1.00 58.16 75 TYR A N 1
ATOM 612 C CA . TYR A 1 75 ? -3.965 -8.139 -17.720 1.00 58.16 75 TYR A CA 1
ATOM 613 C C . TYR A 1 75 ? -2.705 -7.844 -18.557 1.00 58.16 75 TYR A C 1
ATOM 615 O O . TYR A 1 75 ? -1.687 -8.508 -18.418 1.00 58.16 75 TYR A O 1
ATOM 623 N N . ARG A 1 76 ? -2.714 -6.814 -19.407 1.00 58.72 76 ARG A N 1
ATOM 624 C CA . ARG A 1 76 ? -1.508 -6.411 -20.154 1.00 58.72 76 ARG A CA 1
ATOM 625 C C . ARG A 1 76 ? -0.431 -5.783 -19.267 1.00 58.72 76 ARG A C 1
ATOM 627 O O . ARG A 1 76 ? 0.743 -5.945 -19.569 1.00 58.72 76 ARG A O 1
ATOM 634 N N . ARG A 1 77 ? -0.813 -5.104 -18.178 1.00 60.03 77 ARG A N 1
ATOM 635 C CA . ARG A 1 77 ? 0.115 -4.672 -17.113 1.00 60.03 77 ARG A CA 1
ATOM 636 C C . ARG A 1 77 ? 0.615 -5.847 -16.278 1.00 60.03 77 ARG A C 1
ATOM 638 O O . ARG A 1 77 ? 1.742 -5.838 -15.809 1.00 60.03 77 ARG A O 1
ATOM 645 N N . PHE A 1 78 ? -0.192 -6.890 -16.121 1.00 61.12 78 PHE A N 1
ATOM 646 C CA . PHE A 1 78 ? 0.259 -8.135 -15.507 1.00 61.12 78 PHE A CA 1
ATOM 647 C C . PHE A 1 78 ? 1.405 -8.780 -16.312 1.00 61.12 78 PHE A C 1
ATOM 649 O O . PHE A 1 78 ? 2.310 -9.349 -15.708 1.00 61.12 78 PHE A O 1
ATOM 656 N N . GLU A 1 79 ? 1.383 -8.651 -17.646 1.00 55.97 79 GLU A N 1
ATOM 657 C CA . GLU A 1 79 ? 2.432 -9.114 -18.572 1.00 55.97 79 GLU A CA 1
ATOM 658 C C . GLU A 1 79 ? 3.509 -8.055 -18.907 1.00 55.97 79 GLU A C 1
ATOM 660 O O . GLU A 1 79 ? 4.376 -8.332 -19.737 1.00 55.97 79 GLU A O 1
ATOM 665 N N . SER A 1 80 ? 3.461 -6.839 -18.344 1.00 62.75 80 SER A N 1
ATOM 666 C CA . SER A 1 80 ? 4.426 -5.792 -18.709 1.00 62.75 80 SER A CA 1
ATOM 667 C C . SER A 1 80 ? 5.810 -6.056 -18.131 1.00 62.75 80 SER A C 1
ATOM 669 O O . SER A 1 80 ? 5.936 -6.466 -16.978 1.00 62.75 80 SER A O 1
ATOM 671 N N . ASP A 1 81 ? 6.830 -5.749 -18.930 1.00 72.94 81 ASP A N 1
ATOM 672 C CA . ASP A 1 81 ? 8.229 -5.928 -18.563 1.00 72.94 81 ASP A CA 1
ATOM 673 C C . ASP A 1 81 ? 8.630 -4.951 -17.440 1.00 72.94 81 ASP A C 1
ATOM 675 O O . ASP A 1 81 ? 8.198 -3.793 -17.384 1.00 72.94 81 ASP A O 1
ATOM 679 N N . GLU A 1 82 ? 9.450 -5.450 -16.523 1.00 78.94 82 GLU A N 1
ATOM 680 C CA . GLU A 1 82 ? 9.910 -4.748 -15.326 1.00 78.94 82 GLU A CA 1
ATOM 681 C C . GLU A 1 82 ? 11.003 -3.738 -15.688 1.00 78.94 82 GLU A C 1
ATOM 683 O O . GLU A 1 82 ? 11.843 -4.006 -16.551 1.00 78.94 82 GLU A O 1
ATOM 688 N N . VAL A 1 83 ? 11.013 -2.576 -15.026 1.00 84.44 83 VAL A N 1
ATOM 689 C CA . VAL A 1 83 ? 12.068 -1.569 -15.214 1.00 84.44 83 VAL A CA 1
ATOM 690 C C . VAL A 1 83 ? 12.997 -1.595 -13.999 1.00 84.44 83 VAL A C 1
ATOM 692 O O . VAL A 1 83 ? 12.725 -0.910 -13.008 1.00 84.44 83 VAL A O 1
ATOM 695 N N . PRO A 1 84 ? 14.089 -2.378 -14.047 1.00 86.06 84 PRO A N 1
ATOM 696 C CA . PRO A 1 84 ? 15.001 -2.513 -12.923 1.00 86.06 84 PRO A CA 1
ATOM 697 C C . PRO A 1 84 ? 15.713 -1.196 -12.623 1.00 86.06 84 PRO A C 1
ATOM 699 O O . PRO A 1 84 ? 16.085 -0.454 -13.536 1.00 86.06 84 PRO A O 1
ATOM 702 N N . TYR A 1 85 ? 15.964 -0.940 -11.340 1.00 89.56 85 TYR A N 1
ATOM 703 C CA . TYR A 1 85 ? 16.805 0.165 -10.864 1.00 89.56 85 TYR A CA 1
ATOM 704 C C . TYR A 1 85 ? 16.364 1.556 -11.338 1.00 89.56 85 TYR A C 1
ATOM 706 O O . TYR A 1 85 ? 17.171 2.486 -11.418 1.00 89.56 85 TYR A O 1
ATOM 714 N N . ALA A 1 86 ? 15.073 1.711 -11.636 1.00 91.00 86 ALA A N 1
ATOM 715 C CA . ALA A 1 86 ? 14.474 2.992 -11.967 1.00 91.00 86 ALA A CA 1
ATOM 716 C C . ALA A 1 86 ? 14.690 4.003 -10.830 1.00 91.00 86 ALA A C 1
ATOM 718 O O . ALA A 1 86 ? 14.375 3.722 -9.672 1.00 91.00 86 ALA A O 1
ATOM 719 N N . ARG A 1 87 ? 15.201 5.193 -11.150 1.00 95.44 87 ARG A N 1
ATOM 720 C CA . ARG A 1 87 ? 15.349 6.291 -10.187 1.00 95.44 87 ARG A CA 1
ATOM 721 C C . ARG A 1 87 ? 14.118 7.167 -10.237 1.00 95.44 87 ARG A C 1
ATOM 723 O O . ARG A 1 87 ? 13.727 7.634 -11.306 1.00 95.44 87 ARG A O 1
ATOM 730 N N . ILE A 1 88 ? 13.522 7.400 -9.080 1.00 96.19 88 ILE A N 1
ATOM 731 C CA . ILE A 1 88 ? 12.264 8.122 -8.923 1.00 96.19 88 ILE A CA 1
ATOM 732 C C . ILE A 1 88 ? 12.487 9.188 -7.861 1.00 96.19 88 ILE A C 1
ATOM 734 O O . ILE A 1 88 ? 13.146 8.939 -6.854 1.00 96.19 88 ILE A O 1
ATOM 738 N N . ILE A 1 89 ? 11.916 10.367 -8.064 1.00 97.75 89 ILE A N 1
ATOM 739 C CA . ILE A 1 89 ? 11.780 11.359 -7.004 1.00 97.75 89 ILE A CA 1
ATOM 740 C C . ILE A 1 89 ? 10.342 11.356 -6.503 1.00 97.75 89 ILE A C 1
ATOM 742 O O . ILE A 1 89 ? 9.393 11.477 -7.280 1.00 97.75 89 ILE A O 1
ATOM 746 N N . ALA A 1 90 ? 10.194 11.173 -5.197 1.00 97.75 90 ALA A N 1
ATOM 747 C CA . ALA A 1 90 ? 8.927 11.219 -4.497 1.00 97.75 90 ALA A CA 1
ATOM 748 C C . ALA A 1 90 ? 8.836 12.523 -3.707 1.00 97.75 90 ALA A C 1
ATOM 750 O O . ALA A 1 90 ? 9.779 12.891 -3.003 1.00 97.75 90 ALA A O 1
ATOM 751 N N . ARG A 1 91 ? 7.702 13.213 -3.807 1.00 97.06 91 ARG A N 1
ATOM 752 C CA . ARG A 1 91 ? 7.457 14.479 -3.116 1.00 97.06 91 ARG A CA 1
ATOM 753 C C . ARG A 1 91 ? 6.204 14.380 -2.278 1.00 97.06 91 ARG A C 1
ATOM 755 O O . ARG A 1 91 ? 5.134 14.017 -2.771 1.00 97.06 91 ARG A O 1
ATOM 762 N N . PHE A 1 92 ? 6.343 14.740 -1.015 1.00 94.25 92 PHE A N 1
ATOM 763 C CA . PHE A 1 92 ? 5.229 14.869 -0.100 1.00 94.25 92 PHE A CA 1
ATOM 764 C C . PHE A 1 92 ? 5.425 16.126 0.740 1.00 94.25 92 PHE A C 1
ATOM 766 O O . PHE A 1 92 ? 6.428 16.273 1.438 1.00 94.25 92 PHE A O 1
ATOM 773 N N . GLN A 1 93 ? 4.464 17.048 0.654 1.00 88.12 93 GLN A N 1
ATOM 774 C CA . GLN A 1 93 ? 4.566 18.381 1.250 1.00 88.12 93 GLN A CA 1
ATOM 775 C C . GLN A 1 93 ? 5.839 19.117 0.785 1.00 88.12 93 GLN A C 1
ATOM 777 O O . GLN A 1 93 ? 5.969 19.429 -0.393 1.00 88.12 93 GLN A O 1
ATOM 782 N N . HIS A 1 94 ? 6.761 19.412 1.702 1.00 87.75 94 HIS A N 1
ATOM 783 C CA . HIS A 1 94 ? 8.027 20.101 1.442 1.00 87.75 94 HIS A CA 1
ATOM 784 C C . HIS A 1 94 ? 9.225 19.139 1.395 1.00 87.75 94 HIS A C 1
ATOM 786 O O . HIS A 1 94 ? 10.364 19.586 1.260 1.00 87.75 94 HIS A O 1
ATOM 792 N N . ILE A 1 95 ? 8.981 17.834 1.545 1.00 92.44 95 ILE A N 1
ATOM 793 C CA . ILE A 1 95 ? 10.018 16.809 1.568 1.00 92.44 95 ILE A CA 1
ATOM 794 C C . ILE A 1 95 ? 10.087 16.169 0.186 1.00 92.44 95 ILE A C 1
ATOM 796 O O . ILE A 1 95 ? 9.086 15.682 -0.345 1.00 92.44 95 ILE A O 1
ATOM 800 N N . GLU A 1 96 ? 11.291 16.136 -0.373 1.00 95.81 96 GLU A N 1
ATOM 801 C CA . GLU A 1 96 ? 11.601 15.383 -1.581 1.00 95.81 96 GLU A CA 1
ATOM 802 C C . GLU A 1 96 ? 12.596 14.276 -1.239 1.00 95.81 96 GLU A C 1
ATOM 804 O O . GLU A 1 96 ? 13.579 14.508 -0.532 1.00 95.81 96 GLU A O 1
ATOM 809 N N . GLN A 1 97 ? 12.351 13.071 -1.745 1.00 96.25 97 GLN A N 1
ATOM 810 C CA . GLN A 1 97 ? 13.252 11.941 -1.580 1.00 96.25 97 GLN A CA 1
ATOM 811 C C . GLN A 1 97 ? 13.471 11.249 -2.917 1.00 96.25 97 GLN A C 1
ATOM 813 O O . GLN A 1 97 ? 12.524 10.837 -3.587 1.00 96.25 97 GLN A O 1
ATOM 818 N N . GLU A 1 98 ? 14.736 11.097 -3.290 1.00 97.19 98 GLU A N 1
ATOM 819 C CA . GLU A 1 98 ? 15.113 10.242 -4.404 1.00 97.19 98 GLU A CA 1
ATOM 820 C C . GLU A 1 98 ? 15.227 8.791 -3.926 1.00 97.19 98 GLU A C 1
ATOM 822 O O . GLU A 1 98 ? 15.845 8.500 -2.899 1.00 97.19 98 GLU A O 1
ATOM 827 N N . ILE A 1 99 ? 14.618 7.881 -4.675 1.00 94.50 99 ILE A N 1
ATOM 828 C CA . ILE A 1 99 ? 14.578 6.445 -4.412 1.00 94.50 99 ILE A CA 1
ATOM 829 C C . ILE A 1 99 ? 14.959 5.688 -5.682 1.00 94.50 99 ILE A C 1
ATOM 831 O O . ILE A 1 99 ? 14.702 6.133 -6.800 1.00 94.50 99 ILE A O 1
ATOM 835 N N . THR A 1 100 ? 15.588 4.532 -5.506 1.00 92.94 100 THR A N 1
ATOM 836 C CA . THR A 1 100 ? 15.920 3.619 -6.604 1.00 92.94 100 THR A CA 1
ATOM 837 C C . THR A 1 100 ? 15.100 2.354 -6.434 1.00 92.94 100 THR A C 1
ATOM 839 O O . THR A 1 100 ? 15.064 1.789 -5.339 1.00 92.94 100 THR A O 1
ATOM 842 N N . ALA A 1 101 ? 14.418 1.947 -7.498 1.00 89.12 101 ALA A N 1
ATOM 843 C CA . ALA A 1 101 ? 13.693 0.693 -7.539 1.00 89.12 101 ALA A CA 1
ATOM 844 C C . ALA A 1 101 ? 14.653 -0.508 -7.488 1.00 89.12 101 ALA A C 1
ATOM 846 O O . ALA A 1 101 ? 15.849 -0.380 -7.748 1.00 89.12 101 ALA A O 1
ATOM 847 N N . ASP A 1 102 ? 14.145 -1.682 -7.151 1.00 85.62 102 ASP A N 1
ATOM 848 C CA . ASP A 1 102 ? 14.918 -2.920 -7.189 1.00 85.62 102 ASP A CA 1
ATOM 849 C C . ASP A 1 102 ? 15.002 -3.520 -8.605 1.00 85.62 102 ASP A C 1
ATOM 851 O O . ASP A 1 102 ? 14.684 -2.873 -9.606 1.00 85.62 102 ASP A O 1
ATOM 855 N N . GLU A 1 103 ? 15.489 -4.758 -8.694 1.00 82.62 103 GLU A N 1
ATOM 856 C CA . GLU A 1 103 ? 15.636 -5.496 -9.951 1.00 82.62 103 GLU A CA 1
ATOM 857 C C . GLU A 1 103 ? 14.300 -5.857 -10.620 1.00 82.62 103 GLU A C 1
ATOM 859 O O . GLU A 1 103 ? 14.282 -6.140 -11.814 1.00 82.62 103 GLU A O 1
ATOM 864 N N . GLU A 1 104 ? 13.192 -5.793 -9.881 1.00 78.31 104 GLU A N 1
ATOM 865 C CA . GLU A 1 104 ? 11.838 -6.070 -10.369 1.00 78.31 104 GLU A CA 1
ATOM 866 C C . GLU A 1 104 ? 11.024 -4.780 -10.579 1.00 78.31 104 GLU A C 1
ATOM 868 O O . GLU A 1 104 ? 9.824 -4.816 -10.884 1.00 78.31 104 GLU A O 1
ATOM 873 N N . GLY A 1 105 ? 11.672 -3.622 -10.413 1.00 87.06 105 GLY A N 1
ATOM 874 C CA . GLY A 1 105 ? 11.081 -2.300 -10.566 1.00 87.06 105 GLY A CA 1
ATOM 875 C C . GLY A 1 105 ? 10.233 -1.846 -9.377 1.00 87.06 105 GLY A C 1
ATOM 876 O O . GLY A 1 105 ? 9.573 -0.811 -9.488 1.00 87.06 105 GLY A O 1
ATOM 877 N N . PHE A 1 106 ? 10.222 -2.561 -8.247 1.00 89.25 106 PHE A N 1
ATOM 878 C CA . PHE A 1 106 ? 9.517 -2.109 -7.046 1.00 89.25 106 PHE A CA 1
ATOM 879 C C . PHE A 1 106 ? 10.300 -1.034 -6.311 1.00 89.25 106 PHE A C 1
ATOM 881 O O . PHE A 1 106 ? 11.523 -1.064 -6.222 1.00 89.25 106 PHE A O 1
ATOM 888 N N . PHE A 1 107 ? 9.576 -0.096 -5.713 1.00 92.19 107 PHE A N 1
ATOM 889 C CA . PHE A 1 107 ? 10.151 0.905 -4.831 1.00 92.19 107 PHE A CA 1
ATOM 890 C C . PHE A 1 107 ? 9.321 1.071 -3.561 1.00 92.19 107 PHE A C 1
ATOM 892 O O . PHE A 1 107 ? 8.105 0.852 -3.537 1.00 92.19 107 PHE A O 1
ATOM 899 N N . LYS A 1 108 ? 9.990 1.517 -2.498 1.00 93.69 108 LYS A N 1
ATOM 900 C CA . LYS A 1 108 ? 9.372 1.971 -1.252 1.00 93.69 108 LYS A CA 1
ATOM 901 C C . LYS A 1 108 ? 9.943 3.339 -0.892 1.00 93.69 108 LYS A C 1
ATOM 903 O O . LYS A 1 108 ? 11.152 3.537 -0.962 1.00 93.69 108 LYS A O 1
ATOM 908 N N . VAL A 1 109 ? 9.077 4.250 -0.468 1.00 94.25 109 VAL A N 1
ATOM 909 C CA . VAL A 1 109 ? 9.448 5.545 0.106 1.00 94.25 109 VAL A CA 1
ATOM 910 C C . VAL A 1 109 ? 8.777 5.705 1.468 1.00 94.25 109 VAL A C 1
ATOM 912 O O . VAL A 1 109 ? 7.638 5.275 1.662 1.00 94.25 109 VAL A O 1
ATOM 915 N N . SER A 1 110 ? 9.506 6.295 2.412 1.00 94.06 110 SER A N 1
ATOM 916 C CA . SER A 1 110 ? 9.067 6.510 3.788 1.00 94.06 110 SER A CA 1
ATOM 917 C C . SER A 1 110 ? 9.403 7.939 4.189 1.00 94.06 110 SER A C 1
ATOM 919 O O . SER A 1 110 ? 10.565 8.270 4.410 1.00 94.06 110 SER A O 1
ATOM 921 N N . PHE A 1 111 ? 8.379 8.773 4.313 1.00 93.75 111 PHE A N 1
ATOM 922 C CA . PHE A 1 111 ? 8.502 10.118 4.855 1.00 93.75 111 PHE A CA 1
ATOM 923 C C . PHE A 1 111 ? 8.349 10.068 6.375 1.00 93.75 111 PHE A C 1
ATOM 925 O O . PHE A 1 111 ? 7.560 9.282 6.909 1.00 93.75 111 PHE A O 1
ATOM 932 N N . ARG A 1 112 ? 9.122 10.902 7.066 1.00 91.94 112 ARG A N 1
ATOM 933 C CA . ARG A 1 112 ? 9.038 11.139 8.510 1.00 91.94 112 ARG A CA 1
ATOM 934 C C . ARG A 1 112 ? 8.941 12.643 8.730 1.00 91.94 112 ARG A C 1
ATOM 936 O O . ARG A 1 112 ? 9.643 13.392 8.049 1.00 91.94 112 ARG A O 1
ATOM 943 N N . PHE A 1 113 ? 8.055 13.072 9.616 1.00 86.81 113 PHE A N 1
ATOM 944 C CA . PHE A 1 113 ? 7.769 14.483 9.863 1.00 86.81 113 PHE A CA 1
ATOM 945 C C . PHE A 1 113 ? 7.332 14.697 11.311 1.00 86.81 113 PHE A C 1
ATOM 947 O O . PHE A 1 113 ? 6.680 13.841 11.893 1.00 86.81 113 PHE A O 1
ATOM 954 N N . ASP A 1 114 ? 7.666 15.859 11.874 1.00 82.31 114 ASP A N 1
ATOM 955 C CA . ASP A 1 114 ? 7.277 16.216 13.247 1.00 82.31 114 ASP A CA 1
ATOM 956 C C . ASP A 1 114 ? 5.813 16.678 13.334 1.00 82.31 114 ASP A C 1
ATOM 958 O O . ASP A 1 114 ? 5.187 16.602 14.389 1.00 82.31 114 ASP A O 1
ATOM 962 N N . GLN 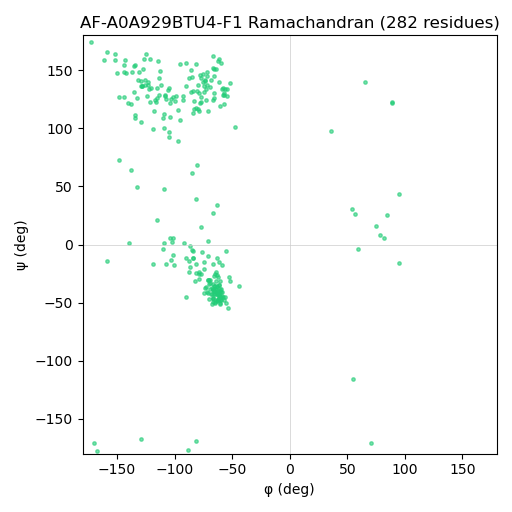A 1 115 ? 5.265 17.193 12.229 1.00 77.38 115 GLN A N 1
ATOM 963 C CA . GLN A 1 115 ? 3.882 17.649 12.146 1.00 77.38 115 GLN A CA 1
ATOM 964 C C . GLN A 1 115 ? 3.322 17.437 10.739 1.00 77.38 115 GLN A C 1
ATOM 966 O O . GLN A 1 115 ? 3.872 17.936 9.753 1.00 77.38 115 GLN A O 1
ATOM 971 N N . LEU A 1 116 ? 2.180 16.758 10.650 1.00 79.31 116 LEU A N 1
ATOM 972 C CA . LEU A 1 116 ? 1.413 16.669 9.415 1.00 79.31 116 LEU A CA 1
ATOM 973 C C . LEU A 1 116 ? 0.715 18.009 9.123 1.00 79.31 116 LEU A C 1
ATOM 975 O O . LEU A 1 116 ? -0.046 18.524 9.940 1.00 79.31 116 LEU A O 1
ATOM 979 N N . LEU A 1 117 ? 0.954 18.577 7.938 1.00 69.19 117 LEU A N 1
ATOM 980 C CA . LEU A 1 117 ? 0.344 19.845 7.510 1.00 69.19 117 LEU A CA 1
ATOM 981 C C . LEU A 1 117 ? -1.125 19.708 7.071 1.00 69.19 117 LEU A C 1
ATOM 983 O O . LEU A 1 117 ? -1.774 20.706 6.760 1.00 69.19 117 LEU A O 1
ATOM 987 N N . THR A 1 118 ? -1.640 18.484 6.998 1.00 69.88 118 THR A N 1
ATOM 988 C CA . THR A 1 118 ? -2.965 18.144 6.475 1.00 69.88 118 THR A CA 1
ATOM 989 C C . THR A 1 118 ? -3.782 17.350 7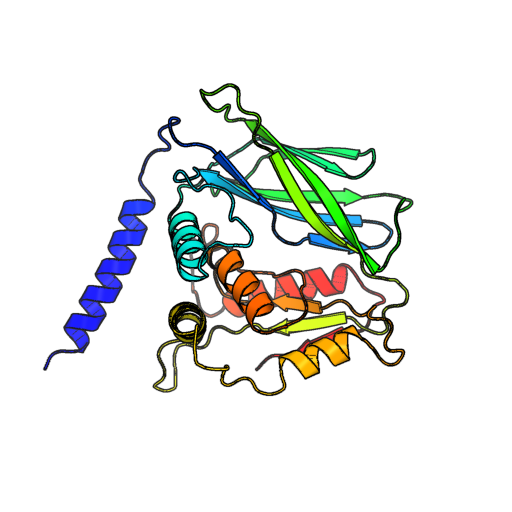.493 1.00 69.88 118 THR A C 1
ATOM 991 O O . THR A 1 118 ? -3.254 16.859 8.486 1.00 69.88 118 THR A O 1
ATOM 994 N N . SER A 1 119 ? -5.098 17.263 7.272 1.00 66.38 119 SER A N 1
ATOM 995 C CA . SER A 1 119 ? -6.028 16.597 8.189 1.00 66.38 119 SER A CA 1
ATOM 996 C C . SER A 1 119 ? -5.774 15.090 8.281 1.00 66.38 119 SER A C 1
ATOM 998 O O . SER A 1 119 ? -5.713 14.395 7.265 1.00 66.38 119 SER A O 1
ATOM 1000 N N . GLU A 1 120 ? -5.687 14.583 9.506 1.00 67.06 120 GLU A N 1
ATOM 1001 C CA . GLU A 1 120 ? -5.670 13.152 9.819 1.00 67.06 120 GLU A CA 1
ATOM 1002 C C . GLU A 1 120 ? -6.981 12.475 9.374 1.00 67.06 120 GLU A C 1
ATOM 1004 O O . GLU A 1 120 ? -7.998 13.143 9.181 1.00 67.06 120 GLU A O 1
ATOM 1009 N N . GLY A 1 121 ? -6.970 11.153 9.169 1.00 68.81 121 GLY A N 1
ATOM 1010 C CA . GLY A 1 121 ? -8.153 10.415 8.701 1.00 68.81 121 GLY A CA 1
ATOM 1011 C C . GLY A 1 121 ? -8.469 10.605 7.214 1.00 68.81 121 GLY A C 1
ATOM 1012 O O . GLY A 1 121 ? -9.573 10.296 6.772 1.00 68.81 121 GLY A O 1
ATOM 1013 N N . SER A 1 122 ? -7.523 11.124 6.426 1.00 82.69 122 SER A N 1
ATOM 1014 C CA . SER A 1 122 ? -7.731 11.429 5.009 1.00 82.69 122 SER A CA 1
ATOM 1015 C C . SER A 1 122 ? -6.679 10.794 4.100 1.00 82.69 122 SER A C 1
ATOM 1017 O O . SER A 1 122 ? -5.579 10.426 4.522 1.00 82.69 122 SER A O 1
ATOM 1019 N N . TRP A 1 123 ? -7.031 10.672 2.821 1.00 91.56 123 TRP A N 1
ATOM 1020 C CA . TRP A 1 123 ? -6.106 10.262 1.772 1.00 91.56 123 TRP A CA 1
ATOM 1021 C C . TRP A 1 123 ? -5.197 11.423 1.380 1.00 91.56 123 TRP A C 1
ATOM 1023 O O . TRP A 1 123 ? -5.666 12.502 1.022 1.00 91.56 123 TRP A O 1
ATOM 1033 N N . GLN A 1 124 ? -3.893 11.175 1.411 1.00 92.94 124 GLN A N 1
ATOM 1034 C CA . GLN A 1 124 ? -2.857 12.141 1.077 1.00 92.94 124 GLN A CA 1
ATOM 1035 C C . GLN A 1 124 ? -2.151 11.751 -0.216 1.00 92.94 124 GLN A C 1
ATOM 1037 O O . GLN A 1 124 ? -1.825 10.582 -0.420 1.00 92.94 124 GLN A O 1
ATOM 1042 N N . ASN A 1 125 ? -1.905 12.735 -1.081 1.00 94.88 125 ASN A N 1
ATOM 1043 C CA . ASN A 1 125 ? -1.245 12.509 -2.362 1.00 94.88 125 ASN A CA 1
ATOM 1044 C C . ASN A 1 125 ? 0.273 12.647 -2.225 1.00 94.88 125 ASN A C 1
ATOM 1046 O O . ASN A 1 125 ? 0.762 13.600 -1.622 1.00 94.88 125 ASN A O 1
ATOM 1050 N N . VAL A 1 126 ? 1.003 11.726 -2.847 1.00 95.94 126 VAL A N 1
ATOM 1051 C CA . VAL A 1 126 ? 2.458 11.763 -3.008 1.00 95.94 126 VAL A CA 1
ATOM 1052 C C . VAL A 1 126 ? 2.752 11.867 -4.495 1.00 95.94 126 VAL A C 1
ATOM 1054 O O . VAL A 1 126 ? 2.323 11.018 -5.279 1.00 95.94 126 VAL A O 1
ATOM 1057 N N . GLU A 1 127 ? 3.474 12.904 -4.895 1.00 97.50 127 GLU A N 1
ATOM 1058 C CA . GLU A 1 127 ? 3.868 13.075 -6.289 1.00 97.50 127 GLU A CA 1
ATOM 1059 C C . GLU A 1 127 ? 5.087 12.213 -6.589 1.00 97.50 127 GLU A C 1
ATOM 1061 O O . GLU A 1 127 ? 6.063 12.221 -5.843 1.00 97.50 127 GLU A O 1
ATOM 1066 N N . LEU A 1 128 ? 5.036 11.475 -7.692 1.00 97.50 128 LEU A N 1
ATOM 1067 C CA . LEU A 1 128 ? 6.114 10.608 -8.145 1.00 97.50 128 LEU A CA 1
ATOM 1068 C C . LEU A 1 128 ? 6.531 11.027 -9.547 1.00 97.50 128 LEU A C 1
ATOM 1070 O O . LEU A 1 128 ? 5.682 11.214 -10.421 1.00 97.50 128 LEU A O 1
ATOM 1074 N N . GLU A 1 129 ? 7.832 11.140 -9.775 1.00 95.62 129 GLU A N 1
ATOM 1075 C CA . GLU A 1 129 ? 8.402 11.449 -11.083 1.00 95.62 129 GLU A CA 1
ATOM 1076 C C . GLU A 1 129 ? 9.588 10.533 -11.378 1.00 95.62 129 GLU A C 1
ATOM 1078 O O . GLU A 1 129 ? 10.483 10.371 -10.548 1.00 95.62 129 GLU A O 1
ATOM 1083 N N . LEU A 1 130 ? 9.595 9.937 -12.569 1.00 93.62 130 LEU A N 1
ATOM 1084 C CA . LEU A 1 130 ? 10.687 9.091 -13.033 1.00 93.62 130 LEU A CA 1
ATOM 1085 C C . LEU A 1 130 ? 11.850 9.973 -13.501 1.00 93.62 130 LEU A C 1
ATOM 1087 O O . LEU A 1 130 ? 11.696 10.773 -14.423 1.00 93.62 130 LEU A O 1
ATOM 1091 N N . LEU A 1 131 ? 13.019 9.793 -12.895 1.00 91.88 131 LEU A N 1
ATOM 1092 C CA . LEU A 1 131 ? 14.259 10.454 -13.300 1.00 91.88 131 LEU A CA 1
ATOM 1093 C C . LEU A 1 131 ? 15.026 9.615 -14.328 1.00 91.88 131 LEU A C 1
ATOM 1095 O O . LEU A 1 131 ? 15.503 10.147 -15.334 1.00 91.88 131 LEU A O 1
ATOM 1099 N N . GLU A 1 132 ? 15.145 8.308 -14.072 1.00 89.44 132 GLU A N 1
ATOM 1100 C CA . GLU A 1 132 ? 15.833 7.343 -14.935 1.00 89.44 132 GLU A CA 1
ATOM 1101 C C . GLU A 1 132 ? 15.115 5.977 -14.922 1.00 89.44 132 GLU A C 1
ATOM 1103 O O . GLU A 1 132 ? 14.569 5.600 -13.886 1.00 89.44 132 GLU A O 1
ATOM 1108 N N . PRO A 1 133 ? 15.140 5.210 -16.029 1.00 86.69 133 PRO A N 1
ATOM 1109 C CA . PRO A 1 133 ? 15.735 5.561 -17.317 1.00 86.69 133 PRO A CA 1
ATOM 1110 C C . PRO A 1 133 ? 14.919 6.634 -18.052 1.00 86.69 133 PRO A C 1
ATOM 1112 O O . PRO A 1 133 ? 13.699 6.715 -17.930 1.00 86.69 133 PRO A O 1
ATOM 1115 N N . LYS A 1 134 ? 15.607 7.481 -18.825 1.00 80.00 134 LYS A N 1
ATOM 1116 C CA . LYS A 1 134 ? 14.933 8.482 -19.659 1.00 80.00 134 LYS A CA 1
ATOM 1117 C C . LYS A 1 134 ? 14.297 7.796 -20.860 1.00 80.00 134 LYS A C 1
ATOM 1119 O O . LYS A 1 134 ? 14.964 7.041 -21.567 1.00 80.00 134 LYS A O 1
ATOM 1124 N N . VAL A 1 135 ? 13.030 8.098 -21.112 1.00 70.12 135 VAL A N 1
ATOM 1125 C CA . VAL A 1 135 ? 12.354 7.677 -22.340 1.00 70.12 135 VAL A CA 1
ATOM 1126 C C . VAL A 1 135 ? 12.918 8.493 -23.508 1.00 70.12 135 VAL A C 1
ATOM 1128 O O . VAL A 1 135 ? 13.295 9.654 -23.351 1.00 70.12 135 VAL A O 1
ATOM 1131 N N . SER A 1 136 ? 13.027 7.880 -24.689 1.00 63.25 136 SER A N 1
ATOM 1132 C CA . SER A 1 136 ? 13.552 8.552 -25.891 1.00 63.25 136 SER A CA 1
ATOM 1133 C C . SER A 1 136 ? 12.667 9.725 -26.350 1.00 63.25 136 SER A C 1
ATOM 1135 O O . SER A 1 136 ? 13.147 10.644 -27.014 1.00 63.25 136 SER A O 1
ATOM 1137 N N . SER A 1 137 ? 11.378 9.715 -25.994 1.00 62.53 137 SER A N 1
ATOM 1138 C CA . SER A 1 137 ? 10.499 10.883 -26.056 1.00 62.53 137 SER A CA 1
ATOM 1139 C C . SER A 1 137 ? 10.761 11.758 -24.830 1.00 62.53 137 SER A C 1
ATOM 1141 O O . SER A 1 137 ? 10.884 11.249 -23.725 1.00 62.53 137 SER A O 1
ATOM 1143 N N . SER A 1 138 ? 10.828 13.082 -24.985 1.00 60.84 138 SER A N 1
ATOM 1144 C CA . SER A 1 138 ? 11.028 14.049 -23.884 1.00 60.84 138 SER A CA 1
ATOM 1145 C C . SER A 1 138 ? 9.856 14.125 -22.882 1.00 60.84 138 SER A C 1
ATOM 1147 O O . SER A 1 138 ? 9.595 15.174 -22.299 1.00 60.84 138 SER A O 1
ATOM 1149 N N . GLU A 1 139 ? 9.107 13.039 -22.730 1.00 74.00 139 GLU A N 1
ATOM 1150 C CA . GLU A 1 139 ? 7.935 12.919 -21.888 1.00 74.00 139 GLU A CA 1
ATOM 1151 C C . GLU A 1 139 ? 8.361 12.612 -20.452 1.00 74.00 139 GLU A C 1
ATOM 1153 O O . GLU A 1 139 ? 9.089 11.657 -20.181 1.00 74.00 139 GLU A O 1
ATOM 1158 N N . ILE A 1 140 ? 7.924 13.465 -19.528 1.00 83.56 140 ILE A N 1
ATOM 1159 C CA . ILE A 1 140 ? 8.164 13.284 -18.100 1.00 83.56 140 ILE A CA 1
ATOM 1160 C C . ILE A 1 140 ? 7.115 12.299 -17.589 1.00 83.56 140 ILE A C 1
ATOM 1162 O O . ILE A 1 140 ? 5.918 12.588 -17.627 1.00 83.56 140 ILE A O 1
ATOM 1166 N N . VAL A 1 141 ? 7.560 11.149 -17.089 1.00 89.69 141 VAL A N 1
ATOM 1167 C CA . VAL A 1 141 ? 6.665 10.144 -16.510 1.00 89.69 141 VAL A CA 1
ATOM 1168 C C . VAL A 1 141 ? 6.368 10.528 -15.065 1.00 89.69 141 VAL A C 1
ATOM 1170 O O . VAL A 1 141 ? 7.271 10.577 -14.229 1.00 89.69 141 VAL A O 1
ATOM 1173 N N . ARG A 1 142 ? 5.093 10.807 -14.776 1.00 93.19 142 ARG A N 1
ATOM 1174 C CA . ARG A 1 142 ? 4.602 11.173 -13.442 1.00 93.19 142 ARG A CA 1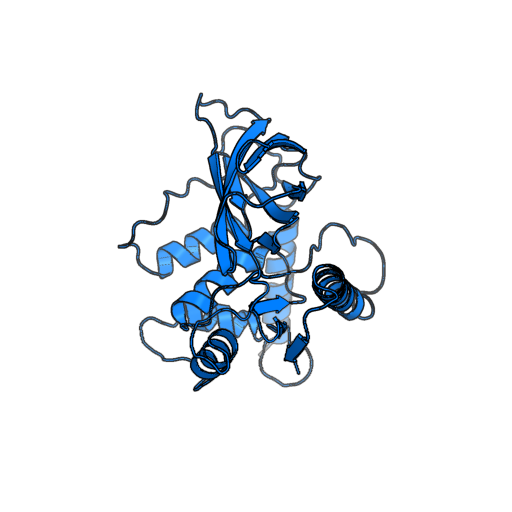
ATOM 1175 C C . ARG A 1 142 ? 3.434 10.297 -13.017 1.00 93.19 142 ARG A C 1
ATOM 1177 O O . ARG A 1 142 ? 2.641 9.872 -13.854 1.00 93.19 142 ARG A O 1
ATOM 1184 N N . ALA A 1 143 ? 3.299 10.096 -11.713 1.00 92.69 143 ALA A N 1
ATOM 1185 C CA . ALA A 1 143 ? 2.135 9.469 -11.102 1.00 92.69 143 ALA A CA 1
ATOM 1186 C C . ALA A 1 143 ? 1.802 10.123 -9.757 1.00 92.69 143 ALA A C 1
ATOM 1188 O O . ALA A 1 143 ? 2.652 10.750 -9.126 1.00 92.69 143 ALA A O 1
ATOM 1189 N N . LEU A 1 144 ? 0.556 9.956 -9.317 1.00 95.25 144 LEU A N 1
ATOM 1190 C CA . LEU A 1 144 ? 0.110 10.344 -7.983 1.00 95.25 144 LEU A CA 1
ATOM 1191 C C . LEU A 1 144 ? -0.146 9.084 -7.166 1.00 95.25 144 LEU A C 1
ATOM 1193 O O . LEU A 1 144 ? -1.062 8.319 -7.467 1.00 95.25 144 LEU A O 1
ATOM 1197 N N . GLY A 1 145 ? 0.678 8.865 -6.146 1.00 94.44 145 GLY A N 1
ATOM 1198 C CA . GLY A 1 145 ? 0.402 7.879 -5.113 1.00 94.44 145 GLY A CA 1
ATOM 1199 C C . GLY A 1 145 ? -0.552 8.431 -4.068 1.00 94.44 145 GLY A C 1
ATOM 1200 O O . GLY A 1 145 ? -0.632 9.641 -3.874 1.00 94.44 145 GLY A O 1
ATOM 1201 N N . GLN A 1 146 ? -1.270 7.541 -3.391 1.00 95.06 146 GLN A N 1
ATOM 1202 C CA . GLN A 1 146 ? -2.184 7.906 -2.313 1.00 95.06 146 GLN A CA 1
ATOM 1203 C C . GLN A 1 146 ? -1.841 7.112 -1.063 1.00 95.06 146 GLN A C 1
ATOM 1205 O O . GLN A 1 146 ? -1.607 5.908 -1.153 1.00 95.06 146 GLN A O 1
ATOM 1210 N N . ALA A 1 147 ? -1.849 7.762 0.095 1.00 95.06 147 ALA A N 1
ATOM 1211 C CA . ALA A 1 147 ? -1.657 7.108 1.380 1.00 95.06 147 ALA A CA 1
ATOM 1212 C C . ALA A 1 147 ? -2.765 7.478 2.365 1.00 95.06 147 ALA A C 1
ATOM 1214 O O . ALA A 1 147 ? -3.145 8.644 2.464 1.00 95.06 147 ALA A O 1
ATOM 1215 N N . LEU A 1 148 ? -3.278 6.482 3.085 1.00 94.06 148 LEU A N 1
ATOM 1216 C CA . LEU A 1 148 ? -4.255 6.687 4.151 1.00 94.06 148 LEU A CA 1
ATOM 1217 C C . LEU A 1 148 ? -3.538 7.152 5.418 1.00 94.06 148 LEU A C 1
ATOM 1219 O O . LEU A 1 148 ? -2.761 6.388 5.989 1.00 94.06 148 LEU A O 1
ATOM 1223 N N . ILE A 1 149 ? -3.820 8.365 5.887 1.00 94.00 149 ILE A N 1
ATOM 1224 C CA . ILE A 1 149 ? -3.366 8.798 7.210 1.00 94.00 149 ILE A CA 1
ATOM 1225 C C . ILE A 1 149 ? -4.363 8.304 8.245 1.00 94.00 149 ILE A C 1
ATOM 1227 O O . ILE A 1 149 ? -5.509 8.752 8.271 1.00 94.00 149 ILE A O 1
ATOM 1231 N N . VAL A 1 150 ? -3.925 7.384 9.099 1.00 93.25 150 VAL A N 1
ATOM 1232 C CA . VAL A 1 150 ? -4.745 6.858 10.187 1.00 93.25 150 VAL A CA 1
ATOM 1233 C C . VAL A 1 150 ? -5.034 7.975 11.181 1.00 93.25 150 VAL A C 1
ATOM 1235 O O . VAL A 1 150 ? -4.126 8.652 11.660 1.00 93.25 150 VAL A O 1
ATOM 1238 N N . SER A 1 151 ? -6.319 8.168 11.463 1.00 90.12 151 SER A N 1
ATOM 1239 C CA . SER A 1 151 ? -6.791 9.137 12.444 1.00 90.12 151 SER A CA 1
ATOM 1240 C C . SER A 1 151 ? -6.462 8.660 13.867 1.00 90.12 151 SER A C 1
ATOM 1242 O O . SER A 1 151 ? -6.697 7.491 14.178 1.00 90.12 151 SER A O 1
ATOM 1244 N N . PRO A 1 152 ? -5.982 9.536 14.767 1.00 87.81 152 PRO A N 1
ATOM 1245 C CA . PRO A 1 152 ? -5.825 9.202 16.183 1.00 87.81 152 PRO A CA 1
ATOM 1246 C C . PRO A 1 152 ? -7.171 9.069 16.911 1.00 87.81 152 PRO A C 1
ATOM 1248 O O . PRO A 1 152 ? -7.206 8.613 18.050 1.00 87.81 152 PRO A O 1
ATOM 1251 N N . GLN A 1 153 ? -8.278 9.460 16.272 1.00 88.75 153 GLN A N 1
ATOM 1252 C CA . GLN A 1 153 ? -9.637 9.213 16.750 1.00 88.75 153 GLN A CA 1
ATOM 1253 C C . GLN A 1 153 ? -10.165 7.831 16.328 1.00 88.75 153 GLN A C 1
ATOM 1255 O O . GLN A 1 153 ? -11.254 7.459 16.757 1.00 88.75 153 GLN A O 1
ATOM 1260 N N . ALA A 1 154 ? -9.422 7.064 15.518 1.00 92.94 154 ALA A N 1
ATOM 1261 C CA . ALA A 1 154 ? -9.803 5.699 15.172 1.00 92.94 154 ALA A CA 1
ATOM 1262 C C . ALA A 1 154 ? -9.951 4.839 16.438 1.00 92.94 154 ALA A C 1
ATOM 1264 O O . ALA A 1 154 ? -9.052 4.766 17.277 1.00 92.94 154 ALA A O 1
ATOM 1265 N N . GLU A 1 155 ? -11.081 4.149 16.561 1.00 94.19 155 GLU A N 1
ATOM 1266 C CA . GLU A 1 155 ? -11.365 3.269 17.695 1.00 94.19 155 GLU A CA 1
ATOM 1267 C C . GLU A 1 155 ? -10.537 1.980 17.620 1.00 94.19 155 GLU A C 1
ATOM 1269 O O . GLU A 1 155 ? -10.105 1.422 18.636 1.00 94.19 155 GLU A O 1
ATOM 1274 N N . PHE A 1 156 ? -10.345 1.492 16.394 1.00 96.19 156 PHE A N 1
ATOM 1275 C CA . PHE A 1 156 ? -9.564 0.310 16.065 1.00 96.19 156 PHE A CA 1
ATOM 1276 C C . PHE A 1 156 ? -9.185 0.311 14.580 1.00 96.19 156 PHE A C 1
ATOM 1278 O O . PHE A 1 156 ? -9.843 0.928 13.747 1.00 96.19 156 PHE A O 1
ATOM 1285 N N . GLY A 1 157 ? -8.142 -0.437 14.235 1.00 97.12 157 GLY A N 1
ATOM 1286 C CA . GLY A 1 157 ? -7.849 -0.830 12.863 1.00 97.12 157 GLY A CA 1
ATOM 1287 C C . GLY A 1 157 ? -8.417 -2.210 12.542 1.00 97.12 157 GLY A C 1
ATOM 1288 O O . GLY A 1 157 ? -8.596 -3.060 13.417 1.00 97.12 157 GLY A O 1
ATOM 1289 N N . VAL A 1 158 ? -8.675 -2.466 11.266 1.00 97.50 158 VAL A N 1
ATOM 1290 C CA . VAL A 1 158 ? -9.059 -3.790 10.7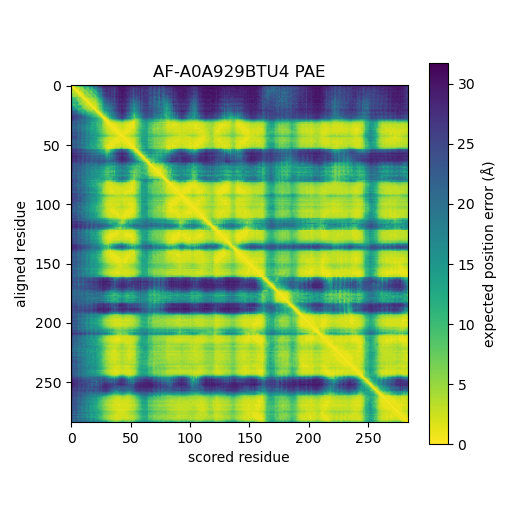71 1.00 97.50 158 VAL A CA 1
ATOM 1291 C C . VAL A 1 158 ? -7.966 -4.292 9.847 1.00 97.50 158 VAL A C 1
ATOM 1293 O O . VAL A 1 158 ? -7.614 -3.611 8.889 1.00 97.50 158 VAL A O 1
ATOM 1296 N N . ILE A 1 159 ? -7.448 -5.490 10.106 1.00 97.12 159 ILE A N 1
ATOM 1297 C CA . ILE A 1 159 ? -6.582 -6.199 9.164 1.00 97.12 159 ILE A CA 1
ATOM 1298 C C . ILE A 1 159 ? -7.367 -7.388 8.634 1.00 97.12 159 ILE A C 1
ATOM 1300 O O . ILE A 1 159 ? -7.636 -8.349 9.356 1.00 97.12 159 ILE A O 1
ATOM 1304 N N . SER A 1 160 ? -7.756 -7.302 7.370 1.00 93.56 160 SER A N 1
ATOM 1305 C CA . SER A 1 160 ? -8.523 -8.334 6.701 1.00 93.56 160 SER A CA 1
ATOM 1306 C C . SER A 1 160 ? -7.665 -9.128 5.742 1.00 93.56 160 SER A C 1
ATOM 1308 O O . SER A 1 160 ? -6.951 -8.591 4.901 1.00 93.56 160 SER A O 1
ATOM 1310 N N . ASP A 1 161 ? -7.821 -10.430 5.799 1.00 88.94 161 ASP A N 1
ATOM 1311 C CA . ASP A 1 161 ? -7.397 -11.327 4.751 1.00 88.94 161 ASP A CA 1
ATOM 1312 C C . ASP A 1 161 ? -8.191 -11.110 3.457 1.00 88.94 161 ASP A C 1
ATOM 1314 O O . ASP A 1 161 ? -9.358 -10.710 3.496 1.00 88.94 161 ASP A O 1
ATOM 1318 N N . ILE A 1 162 ? -7.560 -11.394 2.319 1.00 80.25 162 ILE A N 1
ATOM 1319 C CA 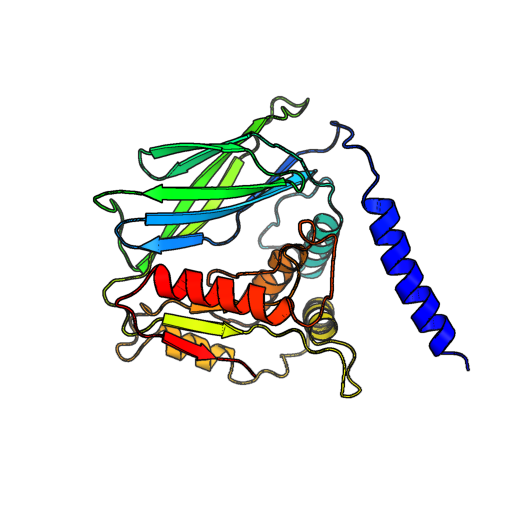. ILE A 1 162 ? -8.218 -11.494 1.004 1.00 80.25 162 ILE A CA 1
ATOM 1320 C C . ILE A 1 162 ? -8.299 -12.963 0.529 1.00 80.25 162 ILE A C 1
ATOM 1322 O O . ILE A 1 162 ? -9.127 -13.281 -0.323 1.00 80.25 162 ILE A O 1
ATOM 1326 N N . ASP A 1 163 ? -7.503 -13.858 1.128 1.00 66.69 163 ASP A N 1
ATOM 1327 C CA . ASP A 1 163 ? -7.358 -15.294 0.842 1.00 66.69 163 ASP A CA 1
ATOM 1328 C C . ASP A 1 163 ? -6.787 -15.737 -0.517 1.00 66.69 163 ASP A C 1
ATOM 1330 O O . ASP A 1 163 ? -7.193 -15.298 -1.592 1.00 66.69 163 ASP A O 1
ATOM 1334 N N . ASP A 1 164 ? -5.948 -16.781 -0.425 1.00 52.53 164 ASP A N 1
ATOM 1335 C CA . ASP A 1 164 ? -5.572 -17.735 -1.477 1.00 52.53 164 ASP A CA 1
ATOM 1336 C C . ASP A 1 164 ? -5.995 -19.152 -1.039 1.00 52.53 164 ASP A C 1
ATOM 1338 O O . ASP A 1 164 ? -5.280 -19.820 -0.294 1.00 52.53 164 ASP A O 1
ATOM 1342 N N . THR A 1 165 ? -7.131 -19.669 -1.520 1.00 40.25 165 THR A N 1
ATOM 1343 C CA . THR A 1 165 ? -7.494 -21.086 -1.306 1.00 40.25 165 THR A CA 1
ATOM 1344 C C . THR A 1 165 ? -7.387 -21.879 -2.611 1.00 40.25 165 THR A C 1
ATOM 1346 O O . THR A 1 165 ? -8.287 -21.875 -3.454 1.00 40.25 165 THR A O 1
ATOM 1349 N N . VAL A 1 166 ? -6.283 -22.607 -2.764 1.00 31.67 166 VAL A N 1
ATOM 1350 C CA . VAL A 1 166 ? -6.167 -23.835 -3.571 1.00 31.67 166 VAL A CA 1
ATOM 1351 C C . VAL A 1 166 ? -5.405 -24.781 -2.650 1.00 31.67 166 VAL A C 1
ATOM 1353 O O . VAL A 1 166 ? -4.309 -24.438 -2.240 1.00 31.67 166 VAL A O 1
ATOM 1356 N N . VAL A 1 167 ? -5.988 -25.858 -2.119 1.00 30.75 167 VAL A N 1
ATOM 1357 C CA . VAL A 1 167 ? -5.664 -27.200 -2.639 1.00 30.75 167 VAL A CA 1
ATOM 1358 C C . VAL A 1 167 ? -6.733 -28.267 -2.325 1.00 30.75 167 VAL A C 1
ATOM 1360 O O . VAL A 1 167 ? -6.705 -29.300 -2.984 1.00 30.75 167 VAL A O 1
ATOM 1363 N N . HIS A 1 168 ? -7.710 -28.091 -1.421 1.00 29.08 168 HIS A N 1
ATOM 1364 C CA . HIS A 1 168 ? -8.425 -29.282 -0.906 1.00 29.08 168 HIS A CA 1
ATOM 1365 C C . HIS A 1 168 ? -9.886 -29.564 -1.262 1.00 29.08 168 HIS A C 1
ATOM 1367 O O . HIS A 1 168 ? -10.339 -30.664 -0.957 1.00 29.08 168 HIS A O 1
ATOM 1373 N N . THR A 1 169 ? -10.618 -28.717 -1.983 1.00 31.17 169 THR A N 1
ATOM 1374 C CA . THR A 1 169 ? -12.057 -28.993 -2.179 1.00 31.17 169 THR A CA 1
ATOM 1375 C C . THR A 1 169 ? -12.604 -28.510 -3.519 1.00 31.17 169 THR A C 1
ATOM 1377 O O . THR A 1 169 ? -13.366 -27.557 -3.570 1.00 31.17 169 THR A O 1
ATOM 1380 N N . GLY A 1 170 ? -12.252 -29.186 -4.621 1.00 39.06 170 GLY A N 1
ATOM 1381 C CA . GLY A 1 170 ? -13.082 -29.286 -5.843 1.00 39.06 170 GLY A CA 1
ATOM 1382 C C . GLY A 1 170 ? -13.483 -28.004 -6.601 1.00 39.06 170 GLY A C 1
ATOM 1383 O O . GLY A 1 170 ? -14.080 -28.107 -7.669 1.00 39.06 170 GLY A O 1
ATOM 1384 N N . VAL A 1 171 ? -13.138 -26.814 -6.109 1.00 42.38 171 VAL A N 1
ATOM 1385 C CA . VAL A 1 171 ? -13.371 -25.511 -6.732 1.00 42.38 171 VAL A CA 1
ATOM 1386 C C . VAL A 1 171 ? -12.003 -24.883 -6.986 1.00 42.38 171 VAL A C 1
ATOM 1388 O O . VAL A 1 171 ? -11.217 -24.625 -6.079 1.00 42.38 171 VAL A O 1
ATOM 1391 N N . THR A 1 172 ? -11.678 -24.706 -8.263 1.00 48.19 172 THR A N 1
ATOM 1392 C CA . THR A 1 172 ? -10.326 -24.435 -8.770 1.00 48.19 172 THR A CA 1
ATOM 1393 C C . THR A 1 172 ? -9.886 -22.963 -8.637 1.00 48.19 172 THR A C 1
ATOM 1395 O O . THR A 1 172 ? -9.685 -22.316 -9.658 1.00 48.19 172 THR A O 1
ATOM 1398 N N . SER A 1 173 ? -9.672 -22.458 -7.415 1.00 57.28 173 SER A N 1
ATOM 1399 C CA . SER A 1 173 ? -9.100 -21.129 -7.069 1.00 57.28 173 SER A CA 1
ATOM 1400 C C . SER A 1 173 ? -10.084 -19.955 -6.939 1.00 57.28 173 SER A C 1
ATOM 1402 O O . SER A 1 173 ? -10.763 -19.573 -7.894 1.00 57.28 173 SER A O 1
ATOM 1404 N N . ARG A 1 174 ? -10.096 -19.316 -5.757 1.00 55.97 174 ARG A N 1
ATOM 1405 C CA . ARG A 1 174 ? -10.801 -18.045 -5.485 1.00 55.97 174 ARG A CA 1
ATOM 1406 C C . ARG A 1 174 ? -10.267 -16.892 -6.349 1.00 55.97 174 ARG A C 1
ATOM 1408 O O . ARG A 1 174 ? -11.056 -16.051 -6.752 1.00 55.97 174 ARG A O 1
ATOM 1415 N N . LEU A 1 175 ? -9.000 -16.913 -6.775 1.00 56.88 175 LEU A N 1
ATOM 1416 C CA . LEU A 1 175 ? -8.469 -15.952 -7.760 1.00 56.88 175 LEU A CA 1
ATOM 1417 C C . LEU A 1 175 ? -9.115 -16.131 -9.130 1.00 56.88 175 LEU A C 1
ATOM 1419 O O . LEU A 1 175 ? -9.530 -15.164 -9.763 1.00 56.88 175 LEU A O 1
ATOM 1423 N N . LYS A 1 176 ? -9.279 -17.386 -9.566 1.00 56.59 176 LYS A N 1
ATOM 1424 C CA . LYS A 1 176 ? -10.038 -17.695 -10.780 1.00 56.59 176 LYS A CA 1
ATOM 1425 C C . LYS A 1 176 ? -11.481 -17.236 -10.631 1.00 56.59 176 LYS A C 1
ATOM 1427 O O . LYS A 1 176 ? -12.055 -16.792 -11.614 1.00 56.59 176 LYS A O 1
ATOM 1432 N N . MET A 1 177 ? -12.058 -17.312 -9.432 1.00 58.88 177 MET A N 1
ATOM 1433 C CA . MET A 1 177 ? -13.384 -16.769 -9.146 1.00 58.88 177 MET A CA 1
ATOM 1434 C C . MET A 1 177 ? -13.407 -15.239 -9.234 1.00 58.88 177 MET A C 1
ATOM 1436 O O . MET A 1 177 ? -14.251 -14.741 -9.958 1.00 58.88 177 MET A O 1
ATOM 1440 N N . VAL A 1 178 ? -12.487 -14.506 -8.597 1.00 62.16 178 VAL A N 1
ATOM 1441 C CA . VAL A 1 178 ? -12.367 -13.036 -8.707 1.00 62.16 178 VAL A CA 1
ATOM 1442 C C . VAL A 1 178 ? -12.228 -12.626 -10.170 1.00 62.16 178 VAL A C 1
ATOM 1444 O O . VAL A 1 178 ? -13.016 -11.828 -10.667 1.00 62.16 178 VAL A O 1
ATOM 1447 N N . PHE A 1 179 ? -11.307 -13.256 -10.897 1.00 60.69 179 PHE A N 1
ATOM 1448 C CA . PHE A 1 179 ? -11.110 -13.028 -12.324 1.00 60.69 179 PHE A CA 1
ATOM 1449 C C . PHE A 1 179 ? -12.369 -13.381 -13.130 1.00 60.69 179 PHE A C 1
ATOM 1451 O O . PHE A 1 179 ? -12.805 -12.620 -13.981 1.00 60.69 179 PHE A O 1
ATOM 1458 N N . THR A 1 180 ? -13.025 -14.502 -12.826 1.00 57.25 180 THR A N 1
ATOM 1459 C CA . THR A 1 180 ? -14.282 -14.908 -13.473 1.00 57.25 180 THR A CA 1
ATOM 1460 C C . THR A 1 180 ? -15.426 -13.959 -13.146 1.00 57.25 180 THR A C 1
ATOM 1462 O O . THR A 1 180 ? -16.255 -13.741 -14.009 1.00 57.25 180 THR A O 1
ATOM 1465 N N . ILE A 1 181 ? -15.501 -13.407 -11.939 1.00 58.84 181 ILE A N 1
ATOM 1466 C CA . ILE A 1 181 ? -16.513 -12.438 -11.514 1.00 58.84 181 ILE A CA 1
ATOM 1467 C C . ILE A 1 181 ? -16.293 -11.141 -12.277 1.00 58.84 181 ILE A C 1
ATOM 1469 O O . ILE A 1 181 ? -17.218 -10.665 -12.921 1.00 58.84 181 ILE A O 1
ATOM 1473 N N . LEU A 1 182 ? -15.067 -10.624 -12.275 1.00 60.03 182 LEU A N 1
ATOM 1474 C CA . LEU A 1 182 ? -14.702 -9.418 -13.006 1.00 60.03 182 LEU A CA 1
ATOM 1475 C C . LEU A 1 182 ? -14.973 -9.563 -14.507 1.00 60.03 182 LEU A C 1
ATOM 1477 O O . LEU A 1 182 ? -15.592 -8.691 -15.108 1.00 60.03 182 LEU A O 1
ATOM 1481 N N . LEU A 1 183 ? -14.606 -10.702 -15.102 1.00 56.91 183 LEU A N 1
ATOM 1482 C CA . LEU A 1 183 ? -14.898 -10.977 -16.507 1.00 56.91 183 LEU A CA 1
ATOM 1483 C C . LEU A 1 183 ? -16.393 -11.257 -16.747 1.00 56.91 183 LEU A C 1
ATOM 1485 O O . LEU A 1 183 ? -16.954 -10.793 -17.722 1.00 56.91 183 LEU A O 1
ATOM 1489 N N . LYS A 1 184 ? -17.107 -12.002 -15.902 1.00 51.75 184 LYS A N 1
ATOM 1490 C CA . LYS A 1 184 ? -18.514 -12.367 -16.171 1.00 51.75 184 LYS A CA 1
ATOM 1491 C C . LYS A 1 184 ? -19.527 -11.295 -15.755 1.00 51.75 184 LYS A C 1
ATOM 1493 O O . LYS A 1 184 ? -20.684 -11.389 -16.169 1.00 51.75 184 LYS A O 1
ATOM 1498 N N . ASN A 1 185 ? -19.137 -10.261 -15.008 1.00 49.97 185 ASN A N 1
ATOM 1499 C CA . ASN A 1 185 ? -20.073 -9.262 -14.496 1.00 49.97 185 ASN A CA 1
ATOM 1500 C C . ASN A 1 185 ? -20.181 -7.983 -15.320 1.00 49.97 185 ASN A C 1
ATOM 1502 O O . ASN A 1 185 ? -19.605 -6.952 -15.001 1.00 49.97 185 ASN A O 1
ATOM 1506 N N . ALA A 1 186 ? -21.108 -8.043 -16.277 1.00 43.22 186 ALA A N 1
ATOM 1507 C CA . ALA A 1 186 ? -22.114 -6.992 -16.448 1.00 43.22 186 ALA A CA 1
ATOM 1508 C C . ALA A 1 186 ? -23.495 -7.384 -15.857 1.00 43.22 186 ALA A C 1
ATOM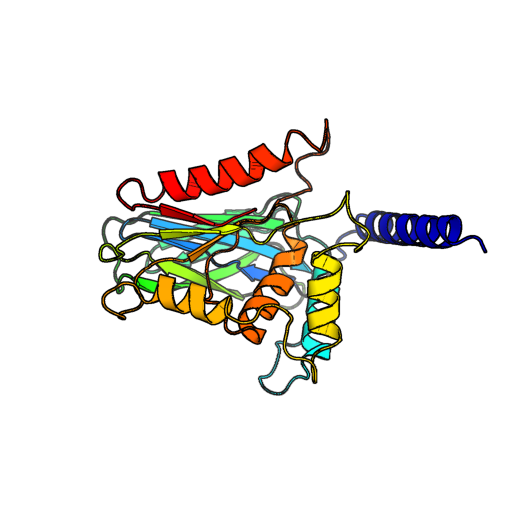 1510 O O . ALA A 1 186 ? -24.377 -6.533 -15.786 1.00 43.22 186 ALA A O 1
ATOM 1511 N N . HIS A 1 187 ? -23.718 -8.646 -15.432 1.00 39.09 187 HIS A N 1
ATOM 1512 C CA . HIS A 1 187 ? -25.081 -9.142 -15.148 1.00 39.09 187 HIS A CA 1
ATOM 1513 C C . HIS A 1 187 ? -25.294 -10.051 -13.915 1.00 39.09 187 HIS A C 1
ATOM 1515 O O . HIS A 1 187 ? -26.439 -10.428 -13.674 1.00 39.09 187 HIS A O 1
ATOM 1521 N N . THR A 1 188 ? -24.294 -10.380 -13.087 1.00 42.94 188 THR A N 1
ATOM 1522 C CA . THR A 1 188 ? -24.506 -11.256 -11.908 1.00 42.94 188 THR A CA 1
ATOM 1523 C C . THR A 1 188 ? -23.938 -10.661 -10.618 1.00 42.94 188 THR A C 1
ATOM 1525 O O . THR A 1 188 ? -22.739 -10.665 -10.383 1.00 42.94 188 THR A O 1
ATOM 1528 N N . ARG A 1 189 ? -24.795 -10.154 -9.724 1.00 46.78 189 ARG A N 1
ATOM 1529 C CA . ARG A 1 189 ? -24.373 -9.761 -8.364 1.00 46.78 189 ARG A CA 1
ATOM 1530 C C . ARG A 1 189 ? -23.622 -10.916 -7.678 1.00 46.78 189 ARG A C 1
ATOM 1532 O O . ARG A 1 189 ? -23.984 -12.077 -7.853 1.00 46.78 189 ARG A O 1
ATOM 1539 N N . LEU A 1 190 ? -22.547 -10.582 -6.964 1.00 51.03 190 LEU A N 1
ATOM 1540 C CA . LEU A 1 190 ? -21.611 -11.533 -6.364 1.00 51.03 190 LEU A CA 1
ATOM 1541 C C . LEU A 1 190 ? -22.231 -12.474 -5.316 1.00 51.03 190 LEU A C 1
ATOM 1543 O O . LEU A 1 190 ? -23.205 -12.107 -4.665 1.00 51.03 190 LEU A O 1
ATOM 1547 N N . PRO A 1 191 ? -21.581 -13.622 -5.039 1.00 51.28 191 PRO A N 1
ATOM 1548 C CA . PRO A 1 191 ? -21.900 -14.515 -3.923 1.00 51.28 191 PRO A CA 1
ATOM 1549 C C . PRO A 1 191 ? -21.295 -14.051 -2.574 1.00 51.28 191 PRO A C 1
ATOM 1551 O O . PRO A 1 191 ? -20.801 -14.872 -1.808 1.00 51.28 191 PRO A O 1
ATOM 1554 N N . LEU A 1 192 ? -21.285 -12.744 -2.282 1.00 56.34 192 LEU A N 1
ATOM 1555 C CA . LEU A 1 192 ? -20.759 -12.169 -1.026 1.00 56.34 192 LEU A CA 1
ATOM 1556 C C . LEU A 1 192 ? -21.756 -11.163 -0.430 1.00 56.34 192 LEU A C 1
ATOM 1558 O O . LEU A 1 192 ? -21.420 -10.017 -0.123 1.00 56.34 192 LEU A O 1
ATOM 1562 N N . GLU A 1 193 ? -23.019 -11.574 -0.314 1.00 63.56 193 GLU A N 1
ATOM 1563 C CA . GLU A 1 193 ? -24.056 -10.734 0.283 1.00 63.56 193 GLU A CA 1
ATOM 1564 C C . GLU A 1 193 ? -23.662 -10.324 1.711 1.00 63.56 193 GLU A C 1
ATOM 1566 O O . GLU A 1 193 ? -23.437 -11.159 2.581 1.00 63.56 193 GLU A O 1
ATOM 1571 N N . GLY A 1 194 ? -23.567 -9.014 1.949 1.00 75.62 194 GLY A N 1
ATOM 1572 C CA . GLY A 1 194 ? -23.314 -8.442 3.274 1.00 75.62 194 GLY A CA 1
ATOM 1573 C C . GLY A 1 194 ? -21.854 -8.121 3.598 1.00 75.62 194 GLY A C 1
ATOM 1574 O O . GLY A 1 194 ? -21.637 -7.313 4.494 1.00 75.62 194 GLY A O 1
ATOM 1575 N N . VAL A 1 195 ? -20.869 -8.635 2.852 1.00 84.00 195 VAL A N 1
ATOM 1576 C CA . VAL A 1 195 ? -19.438 -8.377 3.128 1.00 84.00 195 VAL A CA 1
ATOM 1577 C C . VAL A 1 195 ? -19.092 -6.896 2.990 1.00 84.00 195 VAL A C 1
ATOM 1579 O O . VAL A 1 195 ? -18.511 -6.307 3.897 1.00 84.00 195 VAL A O 1
ATOM 1582 N N . ALA A 1 196 ? -19.527 -6.265 1.899 1.00 85.44 196 ALA A N 1
ATOM 1583 C CA . ALA A 1 196 ? -19.356 -4.829 1.703 1.00 85.44 196 ALA A CA 1
ATOM 1584 C C . ALA A 1 196 ? -19.988 -4.030 2.852 1.00 85.44 196 ALA A C 1
ATOM 1586 O O . ALA A 1 196 ? -19.335 -3.182 3.451 1.00 85.44 196 ALA A O 1
ATOM 1587 N N . LYS A 1 197 ? -21.234 -4.352 3.232 1.00 90.19 197 LYS A N 1
ATOM 1588 C CA . LYS A 1 197 ? -21.927 -3.692 4.353 1.00 90.19 197 LYS A CA 1
ATOM 1589 C C . LYS A 1 197 ? -21.182 -3.869 5.675 1.00 90.19 197 LYS A C 1
ATOM 1591 O O . LYS A 1 197 ? -21.109 -2.927 6.451 1.00 90.19 197 LYS A O 1
ATOM 1596 N N . PHE A 1 198 ? -20.631 -5.055 5.915 1.00 91.69 198 PHE A N 1
ATOM 1597 C CA . PHE A 1 198 ? -19.866 -5.364 7.114 1.00 91.69 198 PHE A CA 1
ATOM 1598 C C . PHE A 1 198 ? -18.578 -4.538 7.197 1.00 91.69 198 PHE A C 1
ATOM 1600 O O . PHE A 1 198 ? -18.368 -3.861 8.199 1.00 91.69 198 PHE A O 1
ATOM 1607 N N . TYR A 1 199 ? -17.765 -4.503 6.136 1.00 93.25 199 TYR A N 1
ATOM 1608 C CA . TYR A 1 199 ? -16.555 -3.672 6.125 1.00 93.25 199 TYR A CA 1
ATOM 1609 C C . TYR A 1 199 ? -16.864 -2.175 6.187 1.00 93.25 199 TYR A C 1
ATOM 1611 O O . TYR A 1 199 ? -16.168 -1.454 6.894 1.00 93.25 199 TYR A O 1
ATOM 1619 N N . ASN A 1 200 ? -17.915 -1.705 5.506 1.00 93.06 200 ASN A N 1
ATOM 1620 C CA . ASN A 1 200 ? -18.348 -0.309 5.612 1.00 93.06 200 ASN A CA 1
ATOM 1621 C C . ASN A 1 200 ? -18.763 0.039 7.050 1.00 93.06 200 ASN A C 1
ATOM 1623 O O . ASN A 1 200 ? -18.370 1.085 7.551 1.00 93.06 200 ASN A O 1
ATOM 1627 N N . ALA A 1 201 ? -19.497 -0.840 7.740 1.00 94.50 201 ALA A N 1
ATOM 1628 C CA . ALA A 1 201 ? -19.867 -0.623 9.140 1.00 94.50 201 ALA A CA 1
ATOM 1629 C C . ALA A 1 201 ? -18.640 -0.593 10.068 1.00 94.50 201 ALA A C 1
ATOM 1631 O O . ALA A 1 201 ? -18.576 0.226 10.979 1.00 94.50 201 ALA A O 1
ATOM 1632 N N . LEU A 1 202 ? -17.640 -1.448 9.822 1.00 95.25 202 LEU A N 1
ATOM 1633 C CA . LEU A 1 202 ? -16.382 -1.415 10.573 1.00 95.25 202 LEU A CA 1
ATOM 1634 C C . LEU A 1 202 ? -15.601 -0.118 10.333 1.00 95.25 202 LEU A C 1
ATOM 1636 O O . LEU A 1 202 ? -15.094 0.454 11.295 1.00 95.25 202 LEU A O 1
ATOM 1640 N N . GLN A 1 203 ? -15.534 0.352 9.081 1.00 94.25 203 GLN A N 1
ATOM 1641 C CA . GLN A 1 203 ? -14.902 1.628 8.732 1.00 94.25 203 GLN A CA 1
ATOM 1642 C C . GLN A 1 203 ? -15.591 2.802 9.430 1.00 94.25 203 GLN A C 1
ATOM 1644 O O . GLN A 1 203 ? -14.922 3.673 9.980 1.00 94.25 203 GLN A O 1
ATOM 1649 N N . GLN A 1 204 ? -16.927 2.800 9.411 1.00 93.38 204 GLN A N 1
ATOM 1650 C CA . GLN A 1 204 ? -17.779 3.822 10.018 1.00 93.38 204 GLN A CA 1
ATOM 1651 C C . GLN A 1 204 ? -17.587 3.940 11.526 1.00 93.38 204 GLN A C 1
ATOM 1653 O O . GLN A 1 204 ? -17.709 5.044 12.040 1.00 93.38 204 GLN A O 1
ATOM 1658 N N . GLY A 1 205 ? -17.256 2.844 12.211 1.00 91.38 205 GLY A N 1
ATOM 1659 C CA . GLY A 1 205 ? -17.119 2.851 13.663 1.00 91.38 205 GLY A CA 1
ATOM 1660 C C . GLY A 1 205 ? -18.463 3.006 14.373 1.00 91.38 205 GLY A C 1
ATOM 1661 O O . GLY A 1 205 ? -19.532 2.881 13.773 1.00 91.38 205 GLY A O 1
ATOM 1662 N N . SER A 1 206 ? -18.411 3.213 15.685 1.00 90.50 206 SER A N 1
ATOM 1663 C CA . SER A 1 206 ? -19.603 3.358 16.526 1.00 90.50 206 SER A CA 1
ATOM 1664 C C . SER A 1 206 ? -20.262 4.734 16.407 1.00 90.50 206 SER A C 1
ATOM 1666 O O . SER A 1 206 ? -21.468 4.852 16.634 1.00 90.50 206 SER A O 1
ATOM 1668 N N . ASP A 1 207 ? -19.486 5.751 16.034 1.00 86.12 207 ASP A N 1
ATOM 1669 C CA . ASP A 1 207 ? -19.930 7.129 15.823 1.00 86.12 207 ASP A CA 1
ATOM 1670 C C . ASP A 1 207 ? -20.460 7.386 14.402 1.00 86.12 207 ASP A C 1
ATOM 1672 O O . ASP A 1 207 ? -21.239 8.316 14.199 1.00 86.12 207 ASP A O 1
ATOM 1676 N N . GLY A 1 208 ? -20.115 6.527 13.439 1.00 85.88 208 GLY A N 1
ATOM 1677 C CA . GLY A 1 208 ? -20.511 6.670 12.042 1.00 85.88 208 GLY A CA 1
ATOM 1678 C C . GLY A 1 208 ? -19.632 7.631 11.237 1.00 85.88 208 GLY A C 1
ATOM 1679 O O . GLY A 1 208 ? -19.945 7.880 10.072 1.00 85.88 208 GLY A O 1
ATOM 1680 N N . GLU A 1 209 ? -18.548 8.153 11.819 1.00 81.00 209 GLU A N 1
ATOM 1681 C CA . GLU A 1 209 ? -17.707 9.199 11.221 1.00 81.00 209 GLU A CA 1
ATOM 1682 C C . GLU A 1 209 ? -16.652 8.642 10.249 1.00 81.00 209 GLU A C 1
ATOM 1684 O O . GLU A 1 209 ? -16.072 9.392 9.465 1.00 81.00 209 GLU A O 1
ATOM 1689 N N . GLY A 1 210 ? -16.433 7.321 10.214 1.00 81.31 210 GLY A N 1
ATOM 1690 C CA . GLY A 1 210 ? -15.613 6.711 9.155 1.00 81.31 210 GLY A CA 1
ATOM 1691 C C . GLY A 1 210 ? -14.106 6.732 9.396 1.00 81.31 210 GLY A C 1
ATOM 1692 O O . GLY A 1 210 ? -13.343 6.693 8.431 1.00 81.31 210 GLY A O 1
ATOM 1693 N N . CYS A 1 211 ? -13.663 6.791 10.652 1.00 86.38 211 CYS A N 1
ATOM 1694 C CA . CYS A 1 211 ? -12.250 6.986 10.995 1.00 86.38 211 CYS A CA 1
ATOM 1695 C C . CYS A 1 211 ? -11.424 5.690 11.092 1.00 86.38 211 CYS A C 1
ATOM 1697 O O . CYS A 1 211 ? -10.193 5.761 11.122 1.00 86.38 211 CYS A O 1
ATOM 1699 N N . ASN A 1 212 ? -12.054 4.510 11.148 1.00 95.12 212 ASN A N 1
ATOM 1700 C CA . ASN A 1 212 ? -11.337 3.252 11.376 1.00 95.12 212 ASN A CA 1
ATOM 1701 C C . ASN A 1 212 ? -10.627 2.778 10.098 1.00 95.12 212 ASN A C 1
ATOM 1703 O O . ASN A 1 212 ? -11.287 2.555 9.076 1.00 95.12 212 ASN A O 1
ATOM 1707 N N . PRO A 1 213 ? -9.296 2.579 10.113 1.00 95.69 213 PRO A N 1
ATOM 1708 C CA . PRO A 1 213 ? -8.575 2.152 8.924 1.00 95.69 213 PRO A CA 1
ATOM 1709 C C . PRO A 1 213 ? -8.802 0.667 8.624 1.00 95.69 213 PRO A C 1
ATOM 1711 O O . PRO A 1 213 ? -8.767 -0.184 9.516 1.00 95.69 213 PRO A O 1
ATOM 1714 N N . LEU A 1 214 ? -8.965 0.351 7.338 1.00 95.88 214 LEU A N 1
ATOM 1715 C CA . LEU A 1 214 ? -8.974 -1.019 6.834 1.00 95.88 214 LEU A CA 1
ATOM 1716 C C . LEU A 1 214 ? -7.678 -1.289 6.078 1.00 95.88 214 LEU A C 1
ATOM 1718 O O . LEU A 1 214 ? -7.346 -0.590 5.123 1.00 95.88 214 LEU A O 1
ATOM 1722 N N . PHE A 1 215 ? -6.982 -2.339 6.486 1.00 96.44 215 PHE A N 1
ATOM 1723 C CA . PHE A 1 215 ? -5.816 -2.891 5.818 1.00 96.44 215 PHE A CA 1
ATOM 1724 C C . PHE A 1 215 ? -6.156 -4.275 5.293 1.00 96.44 215 PHE A C 1
ATOM 1726 O O . PHE A 1 215 ? -6.846 -5.048 5.958 1.00 96.44 215 PHE A O 1
ATOM 1733 N N . TYR A 1 216 ? -5.628 -4.610 4.123 1.00 94.19 216 TYR A N 1
ATOM 1734 C CA . TYR A 1 216 ? -5.859 -5.904 3.507 1.00 94.19 216 TYR A CA 1
ATOM 1735 C C . TYR A 1 216 ? -4.550 -6.650 3.285 1.00 94.19 216 TYR A C 1
ATOM 1737 O O . TYR A 1 216 ? -3.588 -6.079 2.780 1.00 94.19 216 TYR A O 1
ATOM 1745 N N . VAL A 1 217 ? -4.507 -7.932 3.629 1.00 91.62 217 VAL A N 1
ATOM 1746 C CA . VAL A 1 217 ? -3.321 -8.784 3.485 1.00 91.62 217 VAL A CA 1
ATOM 1747 C C . VAL A 1 217 ? -3.653 -10.001 2.625 1.00 91.62 217 VAL A C 1
ATOM 1749 O O . VAL A 1 217 ? -4.709 -10.608 2.775 1.00 91.62 217 VAL A O 1
ATOM 1752 N N . SER A 1 218 ? -2.759 -10.377 1.712 1.00 85.44 218 SER A N 1
ATOM 1753 C CA . SER A 1 218 ? -2.908 -11.580 0.887 1.00 85.44 218 SER A CA 1
ATOM 1754 C C . SER A 1 218 ? -1.565 -12.254 0.630 1.00 85.44 218 SER A C 1
ATOM 1756 O O . SER A 1 218 ? -0.515 -11.612 0.623 1.00 85.44 218 SER A O 1
ATOM 1758 N N . SER A 1 219 ? -1.605 -13.564 0.384 1.00 79.06 219 SER A N 1
ATOM 1759 C CA . SER A 1 219 ? -0.443 -14.322 -0.104 1.00 79.06 219 SER A CA 1
ATOM 1760 C C . SER A 1 219 ? -0.271 -14.243 -1.628 1.00 79.06 219 SER A C 1
ATOM 1762 O O . SER A 1 219 ? 0.746 -14.712 -2.146 1.00 79.06 219 SER A O 1
ATOM 1764 N N . SER A 1 220 ? -1.230 -13.624 -2.327 1.00 77.12 220 SER A N 1
ATOM 1765 C CA . SER A 1 220 ? -1.210 -13.435 -3.775 1.00 77.12 220 SER A CA 1
ATOM 1766 C C . SER A 1 220 ? -0.045 -12.541 -4.215 1.00 77.12 220 SER A C 1
ATOM 1768 O O . SER A 1 220 ? 0.348 -11.649 -3.460 1.00 77.12 220 SER A O 1
ATOM 1770 N N . PRO A 1 221 ? 0.484 -12.718 -5.441 1.00 76.94 221 PRO A N 1
ATOM 1771 C CA . PRO A 1 221 ? 1.560 -11.883 -5.967 1.00 76.94 221 PRO A CA 1
ATOM 1772 C C . PRO A 1 221 ? 1.107 -10.436 -6.197 1.00 76.94 221 PRO A C 1
ATOM 1774 O O . PRO A 1 221 ? -0.051 -10.194 -6.545 1.00 76.94 221 PRO A O 1
ATOM 1777 N N . TRP A 1 222 ? 2.039 -9.482 -6.108 1.00 79.31 222 TRP A N 1
ATOM 1778 C CA . TRP A 1 222 ? 1.803 -8.059 -6.399 1.00 79.31 222 TRP A CA 1
ATOM 1779 C C . TRP A 1 222 ? 1.168 -7.782 -7.763 1.00 79.31 222 TRP A C 1
ATOM 1781 O O . TRP A 1 222 ? 0.412 -6.823 -7.890 1.00 79.31 222 TRP A O 1
ATOM 1791 N N . ASN A 1 223 ? 1.382 -8.634 -8.769 1.00 74.88 223 ASN A N 1
ATOM 1792 C CA . ASN A 1 223 ? 0.734 -8.496 -10.075 1.00 74.88 223 ASN A CA 1
ATOM 1793 C C . ASN A 1 223 ? -0.812 -8.528 -9.984 1.00 74.88 223 ASN A C 1
ATOM 1795 O O . ASN A 1 223 ? -1.493 -8.084 -10.904 1.00 74.88 223 ASN A O 1
ATOM 1799 N N . MET A 1 224 ? -1.379 -9.023 -8.876 1.00 76.06 224 MET A N 1
ATOM 1800 C CA . MET A 1 224 ? -2.824 -9.056 -8.615 1.00 76.06 224 MET A CA 1
ATOM 1801 C C . MET A 1 224 ? -3.369 -7.769 -7.980 1.00 76.06 224 MET A C 1
ATOM 1803 O O . MET A 1 224 ? -4.574 -7.677 -7.748 1.00 76.06 224 MET A O 1
ATOM 1807 N N . TYR A 1 225 ? -2.520 -6.777 -7.696 1.00 82.94 225 TYR A N 1
ATOM 1808 C CA . TYR A 1 225 ? -2.911 -5.544 -7.008 1.00 82.94 225 TYR A CA 1
ATOM 1809 C C . TYR A 1 225 ? -4.081 -4.830 -7.682 1.00 82.94 225 TYR A C 1
ATOM 1811 O O . TYR A 1 225 ? -5.119 -4.606 -7.055 1.00 82.94 225 TYR A O 1
ATOM 1819 N N . ASP A 1 226 ? -3.937 -4.540 -8.975 1.00 78.25 226 ASP A N 1
ATOM 1820 C CA . ASP A 1 226 ? -4.968 -3.862 -9.756 1.00 78.25 226 ASP A CA 1
ATOM 1821 C C . ASP A 1 226 ? -6.272 -4.676 -9.740 1.00 78.25 226 ASP A C 1
ATOM 1823 O O . ASP A 1 226 ? -7.355 -4.118 -9.559 1.00 78.25 226 ASP A O 1
ATOM 1827 N N . LEU A 1 227 ? -6.184 -6.008 -9.850 1.00 75.88 227 LEU A N 1
ATOM 1828 C CA . LEU A 1 227 ? -7.352 -6.891 -9.843 1.00 75.88 227 LEU A CA 1
ATOM 1829 C C . LEU A 1 227 ? -8.154 -6.773 -8.543 1.00 75.88 227 LEU A C 1
ATOM 1831 O O . LEU A 1 227 ? -9.380 -6.667 -8.585 1.00 75.88 227 LEU A O 1
ATOM 1835 N N . PHE A 1 228 ? -7.473 -6.782 -7.395 1.00 80.25 228 PHE A N 1
ATOM 1836 C CA . PHE A 1 228 ? -8.133 -6.625 -6.101 1.00 80.25 228 PHE A CA 1
ATOM 1837 C C . PHE A 1 228 ? -8.724 -5.229 -5.923 1.00 80.25 228 PHE A C 1
ATOM 1839 O O . PHE A 1 228 ? -9.826 -5.107 -5.395 1.00 80.25 228 PHE A O 1
ATOM 1846 N N . ARG A 1 229 ? -8.042 -4.186 -6.407 1.00 81.31 229 ARG A N 1
ATOM 1847 C CA . ARG A 1 229 ? -8.545 -2.805 -6.373 1.00 81.31 229 ARG A CA 1
ATOM 1848 C C . ARG A 1 229 ? -9.855 -2.657 -7.141 1.00 81.31 229 ARG A C 1
ATOM 1850 O O . ARG A 1 229 ? -10.827 -2.152 -6.586 1.00 81.31 229 ARG A O 1
ATOM 1857 N N . GLU A 1 230 ? -9.895 -3.152 -8.375 1.00 76.06 230 GLU A N 1
ATOM 1858 C CA . GLU A 1 230 ? -11.102 -3.139 -9.209 1.00 76.06 230 GLU A CA 1
ATOM 1859 C C . GLU A 1 230 ? -12.216 -3.981 -8.575 1.00 76.06 230 GLU A C 1
ATOM 1861 O O . GLU A 1 230 ? -13.375 -3.570 -8.521 1.00 76.06 230 GLU A O 1
ATOM 1866 N N . PHE A 1 231 ? -11.866 -5.155 -8.038 1.00 77.31 231 PHE A N 1
ATOM 1867 C CA . PHE A 1 231 ? -12.814 -6.005 -7.329 1.00 77.31 231 PHE A CA 1
ATOM 1868 C C . PHE A 1 231 ? -13.428 -5.290 -6.123 1.00 77.31 231 PHE A C 1
ATOM 1870 O O . PHE A 1 231 ? -14.645 -5.344 -5.966 1.00 77.31 231 PHE A O 1
ATOM 1877 N N . PHE A 1 232 ? -12.634 -4.603 -5.298 1.00 83.50 232 PHE A N 1
ATOM 1878 C CA . PHE A 1 232 ? -13.158 -3.836 -4.167 1.00 83.50 232 PHE A CA 1
ATOM 1879 C C . PHE A 1 232 ? -14.087 -2.718 -4.627 1.00 83.50 232 PHE A C 1
ATOM 1881 O O . PHE A 1 232 ? -15.183 -2.590 -4.086 1.00 83.50 232 PHE A O 1
ATOM 1888 N N . GLN A 1 233 ? -13.704 -1.988 -5.675 1.00 81.19 233 GLN A N 1
ATOM 1889 C CA . GLN A 1 233 ? -14.509 -0.903 -6.226 1.00 81.19 233 GLN A CA 1
ATOM 1890 C C . GLN A 1 233 ? -15.859 -1.387 -6.773 1.00 81.19 233 GLN A C 1
ATOM 1892 O O . GLN A 1 233 ? -16.891 -0.814 -6.444 1.00 81.19 233 GLN A O 1
ATOM 1897 N N . ILE A 1 234 ? -15.880 -2.463 -7.566 1.00 75.88 234 ILE A N 1
ATOM 1898 C CA . ILE A 1 234 ? -17.122 -3.024 -8.137 1.00 75.88 234 ILE A CA 1
ATOM 1899 C C . ILE A 1 234 ? -18.057 -3.575 -7.050 1.00 75.88 234 ILE A C 1
ATOM 1901 O O . ILE A 1 234 ? -19.266 -3.676 -7.263 1.00 75.88 234 ILE A O 1
ATOM 1905 N N . ASN A 1 235 ? -17.502 -3.959 -5.902 1.00 76.12 235 ASN A N 1
ATOM 1906 C CA . ASN A 1 235 ? -18.239 -4.566 -4.799 1.00 76.12 235 ASN A CA 1
ATOM 1907 C C . ASN A 1 235 ? -18.562 -3.613 -3.655 1.00 76.12 235 ASN A C 1
ATOM 1909 O O . ASN A 1 235 ? -19.060 -4.082 -2.634 1.00 76.12 235 ASN A O 1
ATOM 1913 N N . ASP A 1 236 ? -18.268 -2.320 -3.792 1.00 84.94 236 ASP A N 1
ATOM 1914 C CA . ASP A 1 236 ? -18.429 -1.332 -2.721 1.00 84.94 236 ASP A CA 1
ATOM 1915 C C . ASP A 1 236 ? -17.706 -1.738 -1.416 1.00 84.94 236 ASP A C 1
ATOM 1917 O O . ASP A 1 236 ? -18.148 -1.428 -0.306 1.00 84.94 236 ASP A O 1
ATOM 1921 N N . ILE A 1 237 ? -16.595 -2.475 -1.531 1.00 88.12 237 ILE A N 1
ATOM 1922 C CA . ILE A 1 237 ? -15.724 -2.791 -0.396 1.00 88.12 237 ILE A CA 1
ATOM 1923 C C . ILE A 1 237 ? -14.860 -1.550 -0.125 1.00 88.12 237 ILE A C 1
ATOM 1925 O O . ILE A 1 237 ? -14.249 -1.032 -1.066 1.00 88.12 237 ILE A O 1
ATOM 1929 N N . PRO A 1 238 ? -14.774 -1.067 1.130 1.00 90.75 238 PRO A N 1
ATOM 1930 C CA . PRO A 1 238 ? -13.991 0.114 1.458 1.00 90.75 238 PRO A CA 1
ATOM 1931 C C . PRO A 1 238 ? -12.543 0.009 0.997 1.00 90.75 238 PRO A C 1
ATOM 1933 O O . PRO A 1 238 ? -11.855 -0.988 1.219 1.00 90.75 238 PRO A O 1
ATOM 1936 N N . VAL A 1 239 ? -12.065 1.075 0.374 1.00 88.62 239 VAL A N 1
ATOM 1937 C CA . VAL A 1 239 ? -10.697 1.159 -0.126 1.00 88.62 239 VAL A CA 1
ATOM 1938 C C . VAL A 1 239 ? -9.718 1.239 1.048 1.00 88.62 239 VAL A C 1
ATOM 1940 O O . VAL A 1 239 ? -9.922 2.011 1.982 1.00 88.62 239 VAL A O 1
ATOM 1943 N N . GLY A 1 240 ? -8.626 0.479 0.972 1.00 92.56 240 GLY A N 1
ATOM 1944 C CA . GLY A 1 240 ? -7.571 0.475 1.982 1.00 92.56 240 GLY A CA 1
ATOM 1945 C C . GLY A 1 240 ? -6.246 -0.061 1.433 1.00 92.56 240 GLY A C 1
ATOM 1946 O O . GLY A 1 240 ? -6.231 -0.631 0.335 1.00 92.56 240 GLY A O 1
ATOM 1947 N N . PRO A 1 241 ? -5.123 0.139 2.145 1.00 94.88 241 PRO A 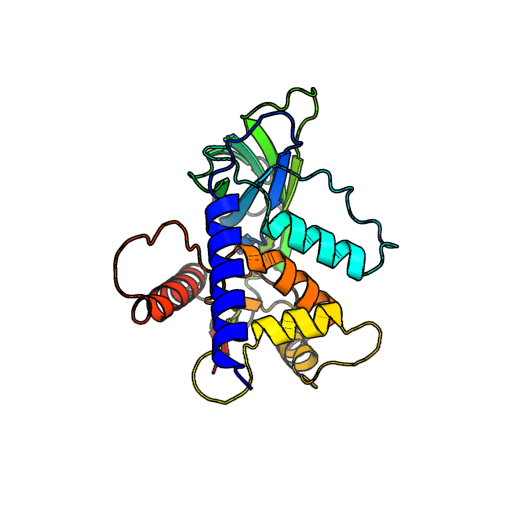N 1
ATOM 1948 C CA . PRO A 1 241 ? -3.821 -0.391 1.750 1.00 94.88 241 PRO A CA 1
ATOM 1949 C C . PRO A 1 241 ? -3.858 -1.917 1.619 1.00 94.88 241 PRO A C 1
ATOM 1951 O O . PRO A 1 241 ? -4.401 -2.603 2.486 1.00 94.88 241 PRO A O 1
ATOM 1954 N N . ILE A 1 242 ? -3.276 -2.447 0.538 1.00 92.50 242 ILE A N 1
ATOM 1955 C CA . ILE A 1 242 ? -3.245 -3.887 0.246 1.00 92.50 242 ILE A CA 1
ATOM 1956 C C . ILE A 1 242 ? -1.793 -4.363 0.253 1.00 92.50 242 ILE A C 1
ATOM 1958 O O . ILE A 1 242 ? -0.963 -3.851 -0.498 1.00 92.50 242 ILE A O 1
ATOM 1962 N N . PHE A 1 243 ? -1.502 -5.365 1.074 1.00 90.75 243 PHE A N 1
ATOM 1963 C CA . PHE A 1 243 ? -0.195 -5.991 1.217 1.00 90.75 243 PHE A CA 1
ATOM 1964 C C . PHE A 1 243 ? -0.217 -7.342 0.506 1.00 90.75 243 PHE A C 1
ATOM 1966 O O . PHE A 1 243 ? -0.884 -8.281 0.945 1.00 90.75 243 PHE A O 1
ATOM 1973 N N . LEU A 1 244 ? 0.506 -7.417 -0.609 1.00 84.88 244 LEU A N 1
ATOM 1974 C CA . LEU A 1 244 ? 0.618 -8.603 -1.458 1.00 84.88 244 LEU A CA 1
ATOM 1975 C C . LEU A 1 244 ? 2.038 -9.140 -1.435 1.00 84.88 244 LEU A C 1
ATOM 1977 O O . LEU A 1 244 ? 2.966 -8.405 -1.120 1.00 84.88 244 LEU A O 1
ATOM 1981 N N . ARG A 1 245 ? 2.226 -10.412 -1.758 1.00 77.44 245 ARG A N 1
ATOM 1982 C CA . ARG A 1 245 ? 3.544 -11.038 -1.750 1.00 77.44 245 ARG A CA 1
ATOM 1983 C C . ARG A 1 245 ? 4.390 -10.570 -2.929 1.00 77.44 245 ARG A C 1
ATOM 1985 O O . ARG A 1 245 ? 3.912 -10.491 -4.060 1.00 77.44 245 ARG A O 1
ATOM 1992 N N . ASP A 1 246 ? 5.671 -10.361 -2.659 1.00 68.81 246 ASP A N 1
ATOM 1993 C CA . ASP A 1 246 ? 6.694 -10.275 -3.693 1.00 68.81 246 ASP A CA 1
ATOM 1994 C C . ASP A 1 246 ? 7.328 -11.653 -3.923 1.00 68.81 246 ASP A C 1
ATOM 1996 O O . ASP A 1 246 ? 7.745 -12.318 -2.972 1.00 68.81 246 ASP A O 1
ATOM 2000 N N . TRP A 1 247 ? 7.309 -12.138 -5.163 1.00 54.38 247 TRP A N 1
ATOM 2001 C CA . TRP A 1 247 ? 7.704 -13.512 -5.483 1.00 54.38 247 TRP A CA 1
ATOM 2002 C C . TRP A 1 247 ? 9.124 -13.603 -6.057 1.00 54.38 247 TRP A C 1
ATOM 2004 O O . TRP A 1 247 ? 9.692 -14.701 -6.046 1.00 54.38 247 TRP A O 1
ATOM 2014 N N . GLY A 1 248 ? 9.727 -12.514 -6.548 1.00 46.41 248 GLY A N 1
ATOM 2015 C CA . GLY A 1 248 ? 11.028 -12.617 -7.216 1.00 46.41 248 GLY A CA 1
ATOM 2016 C C . GLY A 1 248 ? 12.235 -12.675 -6.285 1.00 46.41 248 GLY A C 1
ATOM 2017 O O . GLY A 1 248 ? 13.250 -13.256 -6.673 1.00 46.41 248 GLY A O 1
ATOM 2018 N N . PHE A 1 249 ? 12.097 -12.292 -5.013 1.00 40.16 249 PHE A N 1
ATOM 2019 C CA . PHE A 1 249 ? 13.178 -12.423 -4.026 1.00 40.16 249 PHE A CA 1
ATOM 2020 C C . PHE A 1 249 ? 13.426 -13.865 -3.522 1.00 40.16 249 PHE A C 1
ATOM 2022 O O . PHE A 1 249 ? 14.462 -14.166 -2.927 1.00 40.16 249 PHE A O 1
ATOM 2029 N N . GLU A 1 250 ? 12.507 -14.815 -3.736 1.00 44.09 250 GLU A N 1
ATOM 2030 C CA . GLU A 1 250 ? 12.517 -16.097 -3.006 1.00 44.09 250 GLU A CA 1
ATOM 2031 C C . GLU A 1 250 ? 12.912 -17.311 -3.854 1.00 44.09 250 GLU A C 1
ATOM 2033 O O . GLU A 1 250 ? 12.297 -18.380 -3.801 1.00 44.09 250 GLU A O 1
ATOM 2038 N N . ARG A 1 251 ? 14.007 -17.186 -4.610 1.00 38.84 251 ARG A N 1
ATOM 2039 C CA . ARG A 1 251 ? 14.477 -18.246 -5.516 1.00 38.84 251 ARG A CA 1
ATOM 2040 C C . ARG A 1 251 ? 15.064 -19.498 -4.859 1.00 38.84 251 ARG A C 1
ATOM 2042 O O . ARG A 1 251 ? 15.467 -20.399 -5.589 1.00 38.84 251 ARG A O 1
ATOM 2049 N N . GLN A 1 252 ? 15.093 -19.636 -3.530 1.00 38.59 252 GLN A N 1
ATOM 2050 C CA . GLN A 1 252 ? 15.521 -20.889 -2.892 1.00 38.59 252 GLN A CA 1
ATOM 2051 C C . GLN A 1 252 ? 14.727 -21.215 -1.612 1.00 38.59 252 GLN A C 1
ATOM 2053 O O . GLN A 1 252 ? 14.702 -20.441 -0.656 1.00 38.59 252 GLN A O 1
ATOM 2058 N N . THR A 1 253 ? 14.177 -22.440 -1.578 1.00 37.72 253 THR A N 1
ATOM 2059 C CA . THR A 1 253 ? 13.655 -23.246 -0.441 1.00 37.72 253 THR A CA 1
ATOM 2060 C C . THR A 1 253 ? 12.179 -23.100 0.003 1.00 37.72 253 THR A C 1
ATOM 2062 O O . THR A 1 253 ? 11.724 -22.030 0.391 1.00 37.72 253 THR A O 1
ATOM 2065 N N . MET A 1 254 ? 11.479 -24.251 -0.020 1.00 41.34 254 MET A N 1
ATOM 2066 C CA . MET A 1 254 ? 10.200 -24.676 0.603 1.00 41.34 254 MET A CA 1
ATOM 2067 C C . MET A 1 254 ? 9.049 -23.649 0.740 1.00 41.34 254 MET A C 1
ATOM 2069 O O . MET A 1 254 ? 8.942 -22.921 1.724 1.00 41.34 254 MET A O 1
ATOM 2073 N N . LEU A 1 255 ? 8.107 -23.709 -0.212 1.00 48.62 255 LEU A N 1
ATOM 2074 C CA . LEU A 1 255 ? 6.978 -22.785 -0.415 1.00 48.62 255 LEU A CA 1
ATOM 2075 C C . LEU A 1 255 ? 5.918 -22.730 0.711 1.00 48.62 255 LEU A C 1
ATOM 2077 O O . LEU A 1 255 ? 5.341 -21.674 0.937 1.00 48.62 255 LEU A O 1
ATOM 2081 N N . ALA A 1 256 ? 5.645 -23.817 1.441 1.00 44.69 256 ALA A N 1
ATOM 2082 C CA . ALA A 1 256 ? 4.489 -23.867 2.356 1.00 44.69 256 ALA A CA 1
ATOM 2083 C C . ALA A 1 256 ? 4.725 -23.220 3.740 1.00 44.69 256 ALA A C 1
ATOM 2085 O O . ALA A 1 256 ? 3.801 -22.666 4.332 1.00 44.69 256 ALA A O 1
ATOM 2086 N N . VAL A 1 257 ? 5.957 -23.257 4.261 1.00 43.50 257 VAL A N 1
ATOM 2087 C CA . VAL A 1 257 ? 6.301 -22.694 5.587 1.00 43.50 257 VAL A CA 1
ATOM 2088 C C . VAL A 1 257 ? 6.469 -21.166 5.523 1.00 43.50 257 VAL A C 1
ATOM 2090 O O . VAL A 1 257 ? 6.267 -20.476 6.519 1.00 43.50 257 VAL A O 1
ATOM 2093 N N . LYS A 1 258 ? 6.775 -20.620 4.338 1.00 53.72 258 LYS A N 1
ATOM 2094 C CA . LYS A 1 258 ? 7.049 -19.189 4.124 1.00 53.72 258 LYS A CA 1
ATOM 2095 C C . LYS A 1 258 ? 5.803 -18.337 3.852 1.00 53.72 258 LYS A C 1
ATOM 2097 O O . LYS A 1 258 ? 5.811 -17.162 4.199 1.00 53.72 258 LYS A O 1
ATOM 2102 N N . ASN A 1 259 ? 4.706 -18.921 3.353 1.00 53.72 259 ASN A N 1
ATOM 2103 C CA . ASN A 1 259 ? 3.443 -18.192 3.129 1.00 53.72 259 ASN A CA 1
ATOM 2104 C C . ASN A 1 259 ? 2.908 -17.547 4.418 1.00 53.72 259 ASN A C 1
ATOM 2106 O O . ASN A 1 259 ? 2.546 -16.373 4.433 1.00 53.72 259 ASN A O 1
ATOM 2110 N N . ARG A 1 260 ? 2.923 -18.300 5.528 1.00 59.22 260 ARG A N 1
ATOM 2111 C CA . ARG A 1 260 ? 2.553 -17.766 6.848 1.00 59.22 260 ARG A CA 1
ATOM 2112 C C . ARG A 1 260 ? 3.498 -16.662 7.302 1.00 59.22 260 ARG A C 1
ATOM 2114 O O . ARG A 1 260 ? 3.037 -15.717 7.924 1.00 59.22 260 ARG A O 1
ATOM 2121 N N . LYS A 1 261 ? 4.789 -16.776 6.980 1.00 71.19 261 LYS A N 1
ATOM 2122 C CA . LYS A 1 261 ? 5.799 -15.803 7.387 1.00 71.19 261 LYS A CA 1
ATOM 2123 C C . LYS A 1 261 ? 5.554 -14.440 6.739 1.00 71.19 261 LYS A C 1
ATOM 2125 O O . LYS A 1 261 ? 5.456 -13.474 7.470 1.00 71.19 261 LYS A O 1
ATOM 2130 N N . TYR A 1 262 ? 5.339 -14.366 5.423 1.00 74.69 262 TYR A N 1
ATOM 2131 C CA . TYR A 1 262 ? 5.091 -13.078 4.755 1.00 74.69 262 TYR A CA 1
ATOM 2132 C C . TYR A 1 262 ? 3.851 -12.350 5.295 1.00 74.69 262 TYR A C 1
ATOM 2134 O O . TYR A 1 262 ? 3.884 -11.155 5.592 1.00 74.69 262 TYR A O 1
ATOM 2142 N N . LYS A 1 263 ? 2.739 -13.078 5.420 1.00 81.81 263 LYS A N 1
ATOM 2143 C CA . LYS A 1 263 ? 1.483 -12.506 5.906 1.00 81.81 263 LYS A CA 1
ATOM 2144 C C . LYS A 1 263 ? 1.601 -12.079 7.368 1.00 81.81 263 LYS A C 1
ATOM 2146 O O . LYS A 1 263 ? 1.131 -11.003 7.717 1.00 81.81 263 LYS A O 1
ATOM 2151 N N . LEU A 1 264 ? 2.278 -12.882 8.191 1.00 87.31 264 LEU A N 1
ATOM 2152 C CA . LEU A 1 264 ? 2.599 -12.522 9.568 1.00 87.31 264 LEU A CA 1
ATOM 2153 C C . LEU A 1 264 ? 3.494 -11.280 9.625 1.00 87.31 264 LEU A C 1
ATOM 2155 O O . LEU A 1 264 ? 3.156 -10.358 10.347 1.00 87.31 264 LEU A O 1
ATOM 2159 N N . ASP A 1 265 ? 4.564 -11.215 8.831 1.00 86.94 265 ASP A N 1
ATOM 2160 C CA . ASP A 1 265 ? 5.477 -10.067 8.772 1.00 86.94 265 ASP A CA 1
ATOM 2161 C C . ASP A 1 265 ? 4.730 -8.792 8.339 1.00 86.94 265 ASP A C 1
ATOM 2163 O O . ASP A 1 265 ? 4.955 -7.719 8.893 1.00 86.94 265 ASP A O 1
ATOM 2167 N N . SER A 1 266 ? 3.787 -8.907 7.397 1.00 89.75 266 SER A N 1
ATOM 2168 C CA . SER A 1 266 ? 2.931 -7.793 6.966 1.00 89.75 266 SER A CA 1
ATOM 2169 C C . SER A 1 266 ? 1.988 -7.329 8.076 1.00 89.75 266 SER A C 1
ATOM 2171 O O . SER A 1 266 ? 1.883 -6.129 8.320 1.00 89.75 266 SER A O 1
ATOM 2173 N N . ILE A 1 267 ? 1.332 -8.267 8.768 1.00 93.12 267 ILE A N 1
ATOM 2174 C CA . ILE A 1 267 ? 0.471 -7.974 9.921 1.00 93.12 267 ILE A CA 1
ATOM 2175 C C . ILE A 1 267 ? 1.298 -7.310 11.026 1.00 93.12 267 ILE A C 1
ATOM 2177 O O . ILE A 1 267 ? 0.924 -6.238 11.485 1.00 93.12 267 ILE A O 1
ATOM 2181 N N . CYS A 1 268 ? 2.435 -7.895 11.412 1.00 93.50 268 CYS A N 1
ATOM 2182 C CA . CYS A 1 268 ? 3.341 -7.338 12.414 1.00 93.50 268 CYS A CA 1
ATOM 2183 C C . CYS A 1 268 ? 3.793 -5.931 12.031 1.00 93.50 268 CYS A C 1
ATOM 2185 O O . CYS A 1 268 ? 3.679 -5.033 12.849 1.00 93.50 268 CYS A O 1
ATOM 2187 N N . ASN A 1 269 ? 4.181 -5.695 10.775 1.00 91.69 269 ASN A N 1
ATOM 2188 C CA . ASN A 1 269 ? 4.553 -4.359 10.318 1.00 91.69 269 ASN A CA 1
ATOM 2189 C C . ASN A 1 269 ? 3.407 -3.341 10.469 1.00 91.69 269 ASN A C 1
ATOM 2191 O O . ASN A 1 269 ? 3.669 -2.193 10.812 1.00 91.69 269 ASN A O 1
ATOM 2195 N N . ILE A 1 270 ? 2.150 -3.730 10.222 1.00 95.00 270 ILE A N 1
ATOM 2196 C CA . ILE A 1 270 ? 0.991 -2.850 10.457 1.00 95.00 270 ILE A CA 1
ATOM 2197 C C . ILE A 1 270 ? 0.818 -2.585 11.958 1.00 95.00 270 ILE A C 1
ATOM 2199 O O . ILE A 1 270 ? 0.667 -1.432 12.349 1.00 95.00 270 ILE A O 1
ATOM 2203 N N . LEU A 1 271 ? 0.873 -3.625 12.795 1.00 96.12 271 LEU A N 1
ATOM 2204 C CA . LEU A 1 271 ? 0.728 -3.497 14.250 1.00 96.12 271 LEU A CA 1
ATOM 2205 C C . LEU A 1 271 ? 1.833 -2.618 14.859 1.00 96.12 271 LEU A C 1
ATOM 2207 O O . LEU A 1 271 ? 1.539 -1.705 15.623 1.00 96.12 271 LEU A O 1
ATOM 2211 N N . ASP A 1 272 ? 3.086 -2.839 14.462 1.00 94.75 272 ASP A N 1
ATOM 2212 C CA . ASP A 1 272 ? 4.254 -2.079 14.921 1.00 94.75 272 ASP A CA 1
ATOM 2213 C C . ASP A 1 272 ? 4.207 -0.614 14.458 1.00 94.75 272 ASP A C 1
ATOM 2215 O O . ASP A 1 272 ? 4.763 0.265 15.112 1.00 94.75 272 ASP A O 1
ATOM 2219 N N . SER A 1 273 ? 3.526 -0.338 13.340 1.00 94.12 273 SER A N 1
ATOM 2220 C CA . SER A 1 273 ? 3.317 1.025 12.837 1.00 94.12 273 SER A CA 1
ATOM 2221 C C . SER A 1 273 ? 2.277 1.810 13.647 1.00 94.12 273 SER A C 1
ATOM 2223 O O . SER A 1 273 ? 2.277 3.039 13.598 1.00 94.12 273 SER A O 1
ATOM 2225 N N . PHE A 1 274 ? 1.391 1.123 14.377 1.00 95.19 274 PHE A N 1
ATOM 2226 C CA . PHE A 1 274 ? 0.304 1.721 15.159 1.00 95.19 274 PHE A CA 1
ATOM 2227 C C . PHE A 1 274 ? 0.174 1.038 16.535 1.00 95.19 274 PHE A C 1
ATOM 2229 O O . PHE A 1 274 ? -0.852 0.412 16.813 1.00 95.19 274 PHE A O 1
ATOM 2236 N N . PRO A 1 275 ? 1.191 1.147 17.410 1.00 94.38 275 PRO A N 1
ATOM 2237 C CA . PRO A 1 275 ? 1.279 0.353 18.640 1.00 94.38 275 PRO A CA 1
ATOM 2238 C C . PRO A 1 275 ? 0.144 0.618 19.642 1.00 94.38 275 PRO A C 1
ATOM 2240 O O . PRO A 1 275 ? -0.202 -0.268 20.424 1.00 94.38 275 PRO A O 1
ATOM 2243 N N . ASP A 1 276 ? -0.448 1.813 19.609 1.00 93.75 276 ASP A N 1
ATOM 2244 C CA . ASP A 1 276 ? -1.533 2.214 20.512 1.00 93.75 276 ASP A CA 1
ATOM 2245 C C . ASP A 1 276 ? -2.937 1.895 19.960 1.00 93.75 276 ASP A C 1
ATOM 2247 O O . ASP A 1 276 ? -3.927 1.956 20.697 1.00 93.75 276 ASP A O 1
ATOM 2251 N N . LEU A 1 277 ? -3.045 1.534 18.675 1.00 95.69 277 LEU A N 1
ATOM 2252 C CA . LEU A 1 277 ? -4.318 1.216 18.033 1.00 95.69 277 LEU A CA 1
ATOM 2253 C C . LEU A 1 277 ? -4.670 -0.257 18.264 1.00 95.69 277 LEU A C 1
ATOM 2255 O O . LEU A 1 277 ? -3.871 -1.164 18.036 1.00 95.69 277 LEU A O 1
ATOM 2259 N N . LYS A 1 278 ? -5.905 -0.526 18.692 1.00 96.19 278 LYS A N 1
ATOM 2260 C CA . LYS A 1 278 ? -6.411 -1.902 18.796 1.00 96.19 278 LYS A CA 1
ATOM 2261 C C . LYS A 1 278 ? -6.738 -2.434 17.408 1.00 96.19 278 LYS A C 1
ATOM 2263 O O . LYS A 1 278 ? -7.222 -1.683 16.571 1.00 96.19 278 LYS A O 1
ATOM 2268 N N . PHE A 1 279 ? -6.552 -3.731 17.182 1.00 97.88 279 PHE A N 1
ATOM 2269 C CA . PHE A 1 279 ? -6.823 -4.337 15.880 1.00 97.88 279 PHE A CA 1
ATOM 2270 C C . PHE A 1 279 ? -7.821 -5.489 15.943 1.00 97.88 279 PHE A C 1
ATOM 2272 O O . PHE A 1 279 ? -7.761 -6.342 16.830 1.00 97.88 279 PHE A O 1
ATOM 2279 N N . ILE A 1 280 ? -8.700 -5.532 14.943 1.00 97.31 280 ILE A N 1
ATOM 2280 C CA . ILE A 1 280 ? -9.532 -6.686 14.605 1.00 97.31 280 ILE A CA 1
ATOM 2281 C C . ILE A 1 280 ? -8.871 -7.398 13.426 1.00 97.31 280 ILE A C 1
ATOM 2283 O O . ILE A 1 280 ? -8.648 -6.791 12.379 1.00 97.31 280 ILE A O 1
ATOM 2287 N N . LEU A 1 281 ? -8.567 -8.685 13.588 1.00 95.75 281 LEU A N 1
ATOM 2288 C CA . LEU A 1 281 ? -8.045 -9.523 12.513 1.00 95.75 281 LEU A CA 1
ATOM 2289 C C . LEU A 1 281 ? -9.182 -10.387 11.965 1.00 95.75 281 LEU A C 1
ATOM 2291 O O . LEU A 1 281 ? -9.855 -11.077 12.730 1.00 95.75 281 LEU A O 1
ATOM 2295 N N . ILE A 1 282 ? -9.394 -10.340 10.652 1.00 91.81 282 ILE A N 1
ATOM 2296 C CA . ILE A 1 282 ? -10.448 -11.086 9.955 1.00 91.81 282 ILE A CA 1
ATOM 2297 C C . ILE A 1 282 ? -9.774 -11.977 8.915 1.00 91.81 282 ILE A C 1
ATOM 2299 O O . ILE A 1 282 ? -9.064 -11.475 8.052 1.00 91.81 282 ILE A O 1
ATOM 2303 N N . GLY A 1 283 ? -9.994 -13.283 8.992 1.00 84.38 283 GLY A N 1
ATOM 2304 C CA . GLY A 1 283 ? -9.453 -14.284 8.071 1.00 84.38 283 GLY A CA 1
ATOM 2305 C C . GLY A 1 283 ? -10.059 -15.655 8.361 1.00 84.38 283 GLY A C 1
ATOM 2306 O O . GLY A 1 283 ? -10.830 -15.780 9.321 1.00 84.38 283 GLY A O 1
ATOM 2307 N N . ASP A 1 284 ? -9.753 -16.643 7.521 1.00 73.19 284 ASP A N 1
ATOM 2308 C CA . ASP A 1 284 ? -10.194 -18.036 7.680 1.00 73.19 284 ASP A CA 1
ATOM 2309 C C . ASP A 1 284 ? -9.290 -18.894 8.595 1.00 73.19 284 ASP A C 1
ATOM 2311 O O . ASP A 1 284 ? -8.166 -18.469 8.962 1.00 73.19 284 ASP A O 1
#

Nearest PDB structures (foldseek):
  2qsv-assembly1_A  TM=3.903E-01  e=6.537E-03  Porphyromonas gingivalis W83
  7mqy-assembly1_A  TM=4.850E-01  e=3.802E-02  Danio rerio
  5e53-assembly1_A  TM=3.815E-01  e=4.293E-02  Gallus gallus
  3ubh-assembly1_A  TM=3.147E-01  e=1.360E-01  Drosophila melanogaster
  3q48-assembly1_A  TM=3.329E-01  e=2.496E-01  Pseudomonas aeruginosa

Mean predicted aligned error: 11.79 Å

Solvent-accessible surface area (backbone atoms only — not comparable to full-atom values): 16316 Å² total; per-residue (Å²): 131,71,59,68,59,54,51,51,50,50,52,49,48,50,51,52,50,52,60,61,57,76,69,61,76,88,62,81,81,54,53,64,42,60,49,57,38,55,14,38,32,46,62,46,33,40,40,38,40,32,36,32,32,38,35,91,75,77,75,81,84,55,104,80,61,56,69,66,59,55,53,51,50,52,52,49,59,55,68,36,52,59,34,51,56,28,28,31,40,38,35,46,94,94,47,75,46,80,44,63,19,40,81,69,5,41,38,72,52,75,51,75,44,95,66,59,94,63,74,68,52,36,80,42,70,31,44,35,35,58,66,32,81,73,56,85,56,97,66,82,44,65,37,75,26,43,24,43,23,48,25,92,82,31,82,34,36,36,43,30,53,71,71,77,60,74,88,86,70,100,60,90,32,56,64,54,45,53,54,46,46,65,71,62,49,92,79,62,87,73,100,57,85,60,51,27,61,50,50,42,49,57,25,19,47,95,86,61,80,48,40,19,48,49,36,36,40,34,72,49,50,53,74,47,48,65,58,53,52,52,50,28,62,80,55,61,32,70,85,53,32,67,49,51,30,80,70,84,86,64,86,73,83,69,75,78,73,46,52,59,48,56,52,47,53,52,50,46,53,54,46,72,73,39,76,90,56,46,73,48,79,45,73,137

Sequence (284 aa):
MDWQREVARLTHAVEEIFDRIKYRQVNGTKPLTIIPYLGFGSAEFLDLKGRVLEDSGIKPSRETDRIWNNLLNMYRRFESDEVPYARIIARFQHIEQEITADEEGFFKVSFRFDQLLTSEGSWQNVELELLEPKVSSSEIVRALGQALIVSPQAEFGVISDIDDTVVHTGVTSRLKMVFTILLKNAHTRLPLEGVAKFYNALQQGSDGEGCNPLFYVSSSPWNMYDLFREFFQINDIPVGPIFLRDWGFERQTMLAVKNRKYKLDSICNILDSFPDLKFILIGD

pLDDT: mean 73.37, std 21.66, range [29.08, 97.88]

Radius of gyration: 19.91 Å; Cα contacts (8 Å, |Δi|>4): 470; chains: 1; bounding box: 42×58×48 Å

Secondary structure (DSSP, 8-state):
--HHHHHHHHHHHHHHHHHHHTT----TTS-EEEEEPPEEE-SSEEEEEEEEEE--S-PPPPTTS-HHHHHHHHHHHHTPPB-TT-EEEEEETTEEEEEE--TTSEEEEEEE-SS-SS-TTSEEEEEEEEEESPPSS-PPPEEEEEEEE--TT-S-EEEEE-----SSSSS--HHHHHHHHHHHTTS---S-TTHHHHHHHHHHTTTSS----EEEEEEEEGGGHHHHHHHHHHTTPPP--EEEE--TT--SS-HHHHHHHHHHHHHHHHHHHSTTS-EEEE--

Foldseek 3Di:
DCVVVVVVVVVVVVVVLVVVLQPDPPPLQFAKAKAKFEWAAAFFKIKTKTFIFRQPDDDPDDPPDDLVSVLVSLVVLLSTQGDAQWWKWKDFDPDIDIWTAHGRRMTMDMDGDPGDPDDALDKGWIKMWTPPDDRPPNDIHIDIYIYHHQDPPAQAEEEEEPDWDDDPDDDHTPVVVLSCCSVVPVDDDDPPPCQLVVQQDNQLPPVRPRRHAYEYEYAAAPSCRSSVVVSCVVNNRDDHGYHYDHDPVPPDDDDPVCSCVSRVVVVVVVCVSPVPHHYDYHDD